Protein AF-A0A6A0GRU8-F1 (afdb_monomer)

Mean predicted aligned error: 15.79 Å

Structure (mmCIF, N/CA/C/O backbone):
data_AF-A0A6A0GRU8-F1
#
_entry.id   AF-A0A6A0GRU8-F1
#
loop_
_atom_site.group_PDB
_atom_site.id
_atom_site.type_symbol
_atom_site.label_atom_id
_atom_site.label_alt_id
_atom_site.label_comp_id
_atom_site.label_asym_id
_atom_site.label_entity_id
_atom_site.label_seq_id
_atom_site.pdbx_PDB_ins_code
_atom_site.Cartn_x
_atom_site.Cartn_y
_atom_site.Cartn_z
_atom_site.occupancy
_atom_site.B_iso_or_equiv
_atom_site.auth_seq_id
_atom_site.auth_comp_id
_atom_site.auth_asym_id
_atom_site.auth_atom_id
_atom_site.pdbx_PDB_model_num
ATOM 1 N N . MET A 1 1 ? 27.134 -8.514 -36.182 1.00 59.16 1 MET A N 1
ATOM 2 C CA . MET A 1 1 ? 27.789 -8.879 -34.898 1.00 59.16 1 MET A CA 1
ATOM 3 C C . MET A 1 1 ? 27.839 -7.729 -33.887 1.00 59.16 1 MET A C 1
ATOM 5 O O . MET A 1 1 ? 27.449 -7.940 -32.747 1.00 59.16 1 MET A O 1
ATOM 9 N N . LEU A 1 2 ? 28.250 -6.512 -34.269 1.00 61.84 2 LEU A N 1
ATOM 10 C CA . LEU A 1 2 ? 28.338 -5.361 -33.347 1.00 61.84 2 LEU A CA 1
ATOM 11 C C . LEU A 1 2 ? 26.984 -4.918 -32.754 1.00 61.84 2 LEU A C 1
ATOM 13 O O . LEU A 1 2 ? 26.915 -4.594 -31.572 1.00 61.84 2 LEU A O 1
ATOM 17 N N . GLN A 1 3 ? 25.907 -4.986 -33.540 1.00 68.06 3 GLN A N 1
ATOM 18 C CA . GLN A 1 3 ? 24.548 -4.624 -33.111 1.00 68.06 3 GLN A CA 1
ATOM 19 C C . GLN A 1 3 ? 23.980 -5.591 -32.055 1.00 68.06 3 GLN A C 1
ATOM 21 O O . GLN A 1 3 ? 23.443 -5.159 -31.041 1.00 68.06 3 GLN A O 1
ATOM 26 N N . VAL A 1 4 ? 24.188 -6.901 -32.244 1.00 75.62 4 VAL A N 1
ATOM 27 C CA . VAL A 1 4 ? 23.771 -7.952 -31.292 1.00 75.62 4 VAL A CA 1
ATOM 28 C C . VAL A 1 4 ? 24.526 -7.820 -29.971 1.00 75.62 4 VAL A C 1
ATOM 30 O O . VAL A 1 4 ? 23.931 -7.933 -28.904 1.00 75.62 4 VAL A O 1
ATOM 33 N N . ARG A 1 5 ? 25.828 -7.507 -30.033 1.00 78.31 5 ARG A N 1
ATOM 34 C CA . ARG A 1 5 ? 26.641 -7.265 -28.838 1.00 78.31 5 ARG A CA 1
ATOM 35 C C . ARG A 1 5 ? 26.117 -6.065 -28.045 1.00 78.31 5 ARG A C 1
ATOM 37 O O . ARG A 1 5 ? 25.978 -6.176 -26.837 1.00 78.31 5 ARG A O 1
ATOM 44 N N . GLY A 1 6 ? 25.772 -4.959 -28.708 1.00 74.50 6 GLY A N 1
ATOM 45 C CA . GLY A 1 6 ? 25.184 -3.783 -28.053 1.00 74.50 6 GLY A CA 1
ATOM 46 C C . GLY A 1 6 ? 23.853 -4.078 -27.351 1.00 74.50 6 GLY A C 1
ATOM 47 O O . GLY A 1 6 ? 23.679 -3.696 -26.198 1.00 74.50 6 GLY A O 1
ATOM 48 N N . ILE A 1 7 ? 22.959 -4.827 -28.005 1.00 78.69 7 ILE A N 1
ATOM 49 C CA . ILE A 1 7 ? 21.670 -5.242 -27.424 1.00 78.69 7 ILE A CA 1
ATOM 50 C C . ILE A 1 7 ? 21.886 -6.135 -26.196 1.00 78.69 7 ILE A C 1
ATOM 52 O O . ILE A 1 7 ? 21.239 -5.932 -25.172 1.00 78.69 7 ILE A O 1
ATOM 56 N N . LEU A 1 8 ? 22.830 -7.078 -26.266 1.00 83.38 8 LEU A N 1
ATOM 57 C CA . LEU A 1 8 ? 23.151 -7.964 -25.1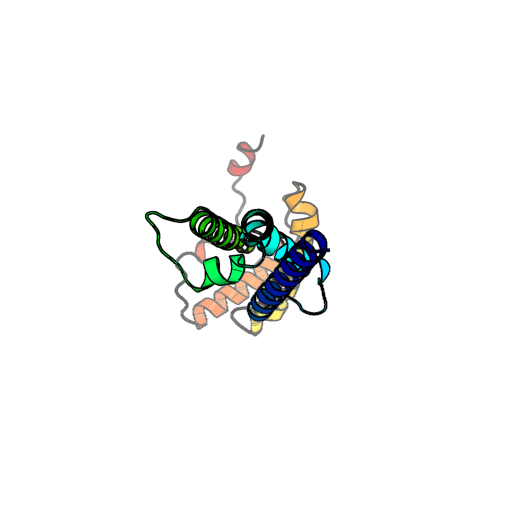47 1.00 83.38 8 LEU A CA 1
ATOM 58 C C . LEU A 1 8 ? 23.649 -7.181 -23.919 1.00 83.38 8 LEU A C 1
ATOM 60 O O . LEU A 1 8 ? 23.233 -7.473 -22.801 1.00 83.38 8 LEU A O 1
ATOM 64 N N . TRP A 1 9 ? 24.475 -6.150 -24.127 1.00 82.50 9 TRP A N 1
ATOM 65 C CA . TRP A 1 9 ? 24.929 -5.257 -23.054 1.00 82.50 9 TRP A CA 1
ATOM 66 C C . TRP A 1 9 ? 23.785 -4.436 -22.451 1.00 82.50 9 TRP A C 1
ATOM 68 O O . TRP A 1 9 ? 23.701 -4.325 -21.231 1.00 82.50 9 TRP A O 1
ATOM 78 N N . SER A 1 10 ? 22.871 -3.911 -23.272 1.00 78.25 10 SER A N 1
ATOM 79 C CA . SER A 1 10 ? 21.692 -3.190 -22.774 1.00 78.25 10 SER A CA 1
ATOM 80 C C . SER A 1 10 ? 20.738 -4.096 -21.985 1.00 78.25 10 SER A C 1
ATOM 82 O O . SER A 1 10 ? 20.203 -3.670 -20.964 1.00 78.25 10 SER A O 1
ATOM 84 N N . ILE A 1 11 ? 20.551 -5.352 -22.407 1.00 83.94 11 ILE A N 1
ATOM 85 C CA . ILE A 1 11 ? 19.743 -6.335 -21.667 1.00 83.94 11 ILE A CA 1
ATOM 86 C C . ILE A 1 11 ? 20.410 -6.678 -20.332 1.00 83.94 11 ILE A C 1
ATOM 88 O O . ILE A 1 11 ? 19.753 -6.620 -19.296 1.00 83.94 11 ILE A O 1
ATOM 92 N N . ALA A 1 12 ? 21.713 -6.979 -20.336 1.00 86.62 12 ALA A N 1
ATOM 93 C CA . ALA A 1 12 ? 22.462 -7.278 -19.114 1.00 86.62 12 ALA A CA 1
ATOM 94 C C . ALA A 1 12 ? 22.379 -6.125 -18.102 1.00 86.62 12 ALA A C 1
ATOM 96 O O . ALA A 1 12 ? 22.206 -6.343 -16.903 1.00 86.62 12 ALA A O 1
ATOM 97 N N . GLN A 1 13 ? 22.418 -4.893 -18.601 1.00 81.62 13 GLN A N 1
ATOM 98 C CA . GLN A 1 13 ? 22.261 -3.707 -17.782 1.00 81.62 13 GLN A CA 1
ATOM 99 C C . GLN A 1 13 ? 20.880 -3.584 -17.140 1.00 81.62 13 GLN A C 1
ATOM 101 O O . GLN A 1 13 ? 20.772 -3.316 -15.945 1.00 81.62 13 GLN A O 1
ATOM 106 N N . LEU A 1 14 ? 19.820 -3.772 -17.930 1.00 83.56 14 LEU A N 1
ATOM 107 C CA . LEU A 1 14 ? 18.447 -3.707 -17.437 1.00 83.56 14 LEU A CA 1
ATOM 108 C C . LEU A 1 14 ? 18.194 -4.778 -16.374 1.00 83.56 14 LEU A C 1
ATOM 110 O O . LEU A 1 14 ? 17.569 -4.484 -15.359 1.00 83.56 14 LEU A O 1
ATOM 114 N N . LEU A 1 15 ? 18.738 -5.983 -16.570 1.00 88.31 15 LEU A N 1
ATOM 115 C CA . LEU A 1 15 ? 18.677 -7.062 -15.584 1.00 88.31 15 LEU A CA 1
ATOM 116 C C . LEU A 1 15 ? 19.429 -6.705 -14.294 1.00 88.31 15 LEU A C 1
ATOM 118 O O . LEU A 1 15 ? 18.915 -6.944 -13.206 1.00 88.31 15 LEU A O 1
ATOM 122 N N . CYS A 1 16 ? 20.604 -6.078 -14.392 1.00 88.50 16 CYS A N 1
ATOM 123 C CA . CYS A 1 16 ? 21.352 -5.613 -13.221 1.00 88.50 16 CYS A CA 1
ATOM 124 C C . CYS A 1 16 ? 20.571 -4.547 -12.428 1.00 88.50 16 CYS A C 1
ATOM 126 O O . CYS A 1 16 ? 20.428 -4.656 -11.210 1.00 88.50 16 CYS A O 1
ATOM 128 N N . CYS A 1 17 ? 19.989 -3.555 -13.112 1.00 86.38 17 CYS A N 1
ATOM 129 C CA . CYS A 1 17 ? 19.156 -2.533 -12.472 1.00 86.38 17 CYS A CA 1
ATOM 130 C C . CYS A 1 17 ? 17.882 -3.114 -11.840 1.00 86.38 17 CYS A C 1
ATOM 132 O O . CYS A 1 17 ? 17.481 -2.660 -10.769 1.00 86.38 17 CYS A O 1
ATOM 134 N N . LEU A 1 18 ? 17.264 -4.116 -12.474 1.00 90.31 18 LEU A N 1
ATOM 135 C CA . LEU A 1 18 ? 16.109 -4.831 -11.930 1.00 90.31 18 LEU A CA 1
ATOM 136 C C . LEU A 1 18 ? 16.462 -5.521 -10.612 1.00 90.31 18 LEU A C 1
ATOM 138 O O . LEU A 1 18 ? 15.789 -5.307 -9.607 1.00 90.31 18 LEU A O 1
ATOM 142 N N . LEU A 1 19 ? 17.552 -6.291 -10.596 1.00 90.06 19 LEU A N 1
ATOM 143 C CA . LEU A 1 19 ? 18.012 -6.992 -9.397 1.00 90.06 19 LEU A CA 1
ATOM 144 C C . LEU A 1 19 ? 18.373 -6.019 -8.266 1.00 90.06 19 LEU A C 1
ATOM 146 O O . LEU A 1 19 ? 18.017 -6.265 -7.115 1.00 90.06 19 LEU A O 1
ATOM 150 N N . ALA A 1 20 ? 19.018 -4.893 -8.585 1.00 89.56 20 ALA A N 1
ATOM 151 C CA . ALA A 1 20 ? 19.355 -3.869 -7.600 1.00 89.56 20 ALA A CA 1
ATOM 152 C C . ALA A 1 20 ? 18.104 -3.227 -6.974 1.00 89.56 20 ALA A C 1
ATOM 154 O O . ALA A 1 20 ? 18.007 -3.132 -5.752 1.00 89.56 20 ALA A O 1
ATOM 155 N N . ILE A 1 21 ? 17.121 -2.828 -7.792 1.00 87.94 21 ILE A N 1
ATOM 156 C CA . ILE A 1 21 ? 15.864 -2.234 -7.305 1.00 87.94 21 ILE A CA 1
ATOM 157 C C . ILE A 1 21 ? 15.054 -3.259 -6.504 1.00 87.94 21 ILE A C 1
ATOM 159 O O . ILE A 1 21 ? 14.520 -2.919 -5.451 1.00 87.94 21 ILE A O 1
ATOM 163 N N . HIS A 1 22 ? 14.993 -4.514 -6.958 1.00 90.31 22 HIS A N 1
ATOM 164 C CA . HIS A 1 22 ? 14.323 -5.586 -6.225 1.00 90.31 22 HIS A CA 1
ATOM 165 C C . HIS A 1 22 ? 14.960 -5.804 -4.845 1.00 90.31 22 HIS A C 1
ATOM 167 O O . HIS A 1 22 ? 14.251 -5.835 -3.845 1.00 90.31 22 HIS A O 1
ATOM 173 N N . GLY A 1 23 ? 16.295 -5.851 -4.767 1.00 90.94 23 GLY A N 1
ATOM 174 C CA . GLY A 1 23 ? 17.018 -5.957 -3.497 1.00 90.94 23 GLY A CA 1
ATOM 175 C C . GLY A 1 23 ? 16.728 -4.799 -2.536 1.00 90.94 23 GLY A C 1
ATOM 176 O O . GLY A 1 23 ? 16.523 -5.026 -1.347 1.00 90.94 23 GLY A O 1
ATOM 177 N N . VAL A 1 24 ? 16.634 -3.565 -3.045 1.00 88.94 24 VAL A N 1
ATOM 178 C CA . VAL A 1 24 ? 16.247 -2.396 -2.236 1.00 88.94 24 VAL A CA 1
ATOM 179 C C . VAL A 1 24 ? 14.815 -2.531 -1.711 1.00 88.94 24 VAL A C 1
ATOM 181 O O . VAL A 1 24 ? 14.581 -2.298 -0.531 1.00 88.94 24 VAL A O 1
ATOM 184 N N . ILE A 1 25 ? 13.861 -2.959 -2.542 1.00 88.31 25 ILE A N 1
ATOM 185 C CA . ILE A 1 25 ? 12.463 -3.171 -2.125 1.00 88.31 25 ILE A CA 1
ATOM 186 C C . ILE A 1 25 ? 12.363 -4.249 -1.031 1.00 88.31 25 ILE A C 1
ATOM 188 O O . ILE A 1 25 ? 11.609 -4.080 -0.073 1.00 88.31 25 ILE A O 1
ATOM 192 N N . LEU A 1 26 ? 13.164 -5.317 -1.119 1.00 90.25 26 LEU A N 1
ATOM 193 C CA . LEU A 1 26 ? 13.251 -6.333 -0.064 1.00 90.25 26 LEU A CA 1
ATOM 194 C C . LEU A 1 26 ? 13.841 -5.769 1.240 1.00 90.25 26 LEU A C 1
ATOM 196 O O . LEU A 1 26 ? 13.330 -6.076 2.314 1.00 90.25 26 LEU A O 1
ATOM 200 N N . LEU A 1 27 ? 14.862 -4.901 1.167 1.00 87.50 27 LEU A N 1
ATOM 201 C CA . LEU A 1 27 ? 15.417 -4.209 2.343 1.00 87.50 27 LEU A CA 1
ATOM 202 C C . LEU A 1 27 ? 14.393 -3.287 3.024 1.00 87.50 27 LEU A C 1
ATOM 204 O O . LEU A 1 27 ? 14.420 -3.150 4.244 1.00 87.50 27 LEU A O 1
ATOM 208 N N . PHE A 1 28 ? 13.466 -2.701 2.260 1.00 86.12 28 PHE A N 1
ATOM 209 C CA . PHE A 1 28 ? 12.332 -1.933 2.790 1.00 86.12 28 PHE A CA 1
ATOM 210 C C . PHE A 1 28 ? 11.217 -2.806 3.401 1.00 86.12 28 PHE A C 1
ATOM 212 O O . PHE A 1 28 ? 10.188 -2.278 3.817 1.00 86.12 28 PHE A O 1
ATOM 219 N N . GLY A 1 29 ? 11.418 -4.125 3.504 1.00 84.31 29 GLY A N 1
ATOM 220 C CA . GLY A 1 29 ? 10.519 -5.035 4.216 1.00 84.31 29 GLY A CA 1
ATOM 221 C C . GLY A 1 29 ? 9.446 -5.689 3.346 1.00 84.31 29 GLY A C 1
ATOM 222 O O . GLY A 1 29 ? 8.470 -6.214 3.881 1.00 84.31 29 GLY A O 1
ATOM 223 N N . ALA A 1 30 ? 9.597 -5.674 2.019 1.00 84.75 30 ALA A N 1
ATOM 224 C CA . ALA A 1 30 ? 8.689 -6.396 1.133 1.00 84.75 30 ALA A CA 1
ATOM 225 C C . ALA A 1 30 ? 8.802 -7.928 1.323 1.00 84.75 30 ALA A C 1
ATOM 227 O O . ALA A 1 30 ? 9.896 -8.444 1.575 1.00 84.75 30 ALA A O 1
ATOM 228 N N . PRO A 1 31 ? 7.694 -8.680 1.196 1.00 82.19 31 PRO A N 1
ATOM 229 C CA . PRO A 1 31 ? 7.688 -10.115 1.456 1.00 82.19 31 PRO A CA 1
ATOM 230 C C . PRO A 1 31 ? 8.534 -10.894 0.435 1.00 82.19 31 PRO A C 1
ATOM 232 O O . PRO A 1 31 ? 8.409 -10.705 -0.774 1.00 82.19 31 PRO A O 1
ATOM 235 N N . ILE A 1 32 ? 9.374 -11.809 0.938 1.00 76.25 32 ILE A N 1
ATOM 236 C CA . ILE A 1 32 ? 10.340 -12.581 0.130 1.00 76.25 32 ILE A CA 1
ATOM 237 C C . ILE A 1 32 ? 9.688 -13.809 -0.529 1.00 76.25 32 ILE A C 1
ATOM 239 O O . ILE A 1 32 ? 10.050 -14.174 -1.642 1.00 76.25 32 ILE A O 1
ATOM 243 N N . LEU A 1 33 ? 8.749 -14.469 0.162 1.00 71.62 33 LEU A N 1
ATOM 244 C CA . LEU A 1 33 ? 8.214 -15.783 -0.243 1.00 71.62 33 LEU A CA 1
ATOM 245 C C . LEU A 1 33 ? 6.693 -15.804 -0.455 1.00 71.62 33 LEU A C 1
ATOM 247 O O . LEU A 1 33 ? 6.195 -16.659 -1.181 1.00 71.62 33 LEU A O 1
ATOM 251 N N . HIS A 1 34 ? 5.951 -14.868 0.141 1.00 75.31 34 HIS A N 1
ATOM 252 C CA . HIS A 1 34 ? 4.490 -14.805 0.054 1.00 75.31 34 HIS A CA 1
ATOM 253 C C . HIS A 1 34 ? 4.083 -13.499 -0.644 1.00 75.31 34 HIS A C 1
ATOM 255 O O . HIS A 1 34 ? 4.042 -12.451 -0.010 1.00 75.31 34 HIS A O 1
ATOM 261 N N . GLY A 1 35 ? 3.853 -13.551 -1.960 1.00 79.00 35 GLY A N 1
ATOM 262 C CA . GLY A 1 35 ? 3.579 -12.364 -2.791 1.00 79.00 35 GLY A CA 1
ATOM 263 C C . GLY A 1 35 ? 4.738 -11.938 -3.708 1.00 79.00 35 GLY A C 1
ATOM 264 O O . GLY A 1 35 ? 5.009 -10.752 -3.901 1.00 79.00 35 GLY A O 1
ATOM 265 N N . VAL A 1 36 ? 5.480 -12.916 -4.241 1.00 84.31 36 VAL A N 1
ATOM 266 C CA . VAL A 1 36 ? 6.623 -12.680 -5.145 1.00 84.31 36 VAL A CA 1
ATOM 267 C C . VAL A 1 36 ? 6.187 -11.989 -6.442 1.00 84.31 36 VAL A C 1
ATOM 269 O O . VAL A 1 36 ? 6.943 -11.209 -7.014 1.00 84.31 36 VAL A O 1
ATOM 272 N N . VAL A 1 37 ? 4.966 -12.251 -6.915 1.00 86.88 37 VAL A N 1
ATOM 273 C CA . VAL A 1 37 ? 4.454 -11.687 -8.173 1.00 86.88 37 VAL A CA 1
ATOM 274 C C . VAL A 1 37 ? 4.266 -10.178 -8.045 1.00 86.88 37 VAL A C 1
ATOM 276 O O . VAL A 1 37 ? 4.609 -9.426 -8.957 1.00 86.88 37 VAL A O 1
ATOM 279 N N . GLU A 1 38 ? 3.779 -9.722 -6.899 1.00 85.94 38 GLU A N 1
ATOM 280 C CA . GLU A 1 38 ? 3.506 -8.327 -6.590 1.00 85.94 38 GLU A CA 1
ATOM 281 C C . GLU A 1 38 ? 4.810 -7.535 -6.440 1.00 85.94 38 GLU A C 1
ATOM 283 O O . GLU A 1 38 ? 4.983 -6.490 -7.076 1.00 85.94 38 GLU A O 1
ATOM 288 N N . THR A 1 39 ? 5.771 -8.060 -5.670 1.00 87.38 39 THR A N 1
ATOM 289 C CA . THR A 1 39 ? 7.081 -7.414 -5.466 1.00 87.38 39 THR A CA 1
ATOM 290 C C . THR A 1 39 ? 7.912 -7.391 -6.748 1.00 87.38 39 THR A C 1
ATOM 292 O O . THR A 1 39 ? 8.585 -6.396 -7.041 1.00 87.38 39 THR A O 1
ATOM 295 N N . PHE A 1 40 ? 7.824 -8.446 -7.561 1.00 89.25 40 PHE A N 1
ATOM 296 C CA . PHE A 1 40 ? 8.463 -8.507 -8.871 1.00 89.25 40 PHE A CA 1
ATOM 297 C C . PHE A 1 40 ? 7.824 -7.537 -9.875 1.00 89.25 40 PHE A C 1
ATOM 299 O O . PHE A 1 40 ? 8.545 -6.821 -10.570 1.00 89.25 40 PHE A O 1
ATOM 306 N N . SER A 1 41 ? 6.490 -7.446 -9.917 1.00 90.62 41 SER A N 1
ATOM 307 C CA . SER A 1 41 ? 5.774 -6.533 -10.822 1.00 90.62 41 SER A CA 1
ATOM 308 C C . SER A 1 41 ? 6.092 -5.067 -10.521 1.00 90.62 41 SER A C 1
ATOM 310 O O . SER A 1 41 ? 6.334 -4.285 -11.441 1.00 90.62 41 SER A O 1
ATOM 312 N N . LEU A 1 42 ? 6.170 -4.700 -9.237 1.00 89.06 42 LEU A N 1
ATOM 313 C CA . LEU A 1 42 ? 6.567 -3.358 -8.808 1.00 89.06 42 LEU A CA 1
ATOM 314 C C . LEU A 1 42 ? 8.019 -3.041 -9.194 1.00 89.06 42 LEU A C 1
ATOM 316 O O . LEU A 1 42 ? 8.300 -1.966 -9.727 1.00 89.06 42 LEU A O 1
ATOM 320 N N . SER A 1 43 ? 8.938 -3.982 -8.955 1.00 91.38 43 SER A N 1
ATOM 321 C CA . SER A 1 43 ? 10.345 -3.828 -9.329 1.00 91.38 43 SER A CA 1
ATOM 322 C C . SER A 1 43 ? 10.511 -3.656 -10.841 1.00 91.38 43 SER A C 1
ATOM 324 O O . SER A 1 43 ? 11.186 -2.723 -11.275 1.00 91.38 43 SER A O 1
ATOM 326 N N . LEU A 1 44 ? 9.823 -4.475 -11.644 1.00 90.06 44 LEU A N 1
ATOM 327 C CA . LEU A 1 44 ? 9.832 -4.383 -13.103 1.00 90.06 44 LEU A CA 1
ATOM 328 C C . LEU A 1 44 ? 9.300 -3.031 -13.592 1.00 90.06 44 LEU A C 1
ATOM 330 O O . LEU A 1 44 ? 9.924 -2.401 -14.449 1.00 90.06 44 LEU A O 1
ATOM 334 N N . LEU A 1 45 ? 8.188 -2.556 -13.023 1.00 89.88 45 LEU A N 1
ATOM 335 C CA . LEU A 1 45 ? 7.603 -1.257 -13.354 1.00 89.88 45 LEU A CA 1
ATOM 336 C C . LEU A 1 45 ? 8.587 -0.113 -13.063 1.00 89.88 45 LEU A C 1
ATOM 338 O O . LEU A 1 45 ? 8.834 0.727 -13.929 1.00 89.88 45 LEU A O 1
ATOM 342 N N . LEU A 1 46 ? 9.198 -0.107 -11.875 1.00 86.94 46 LEU A N 1
ATOM 343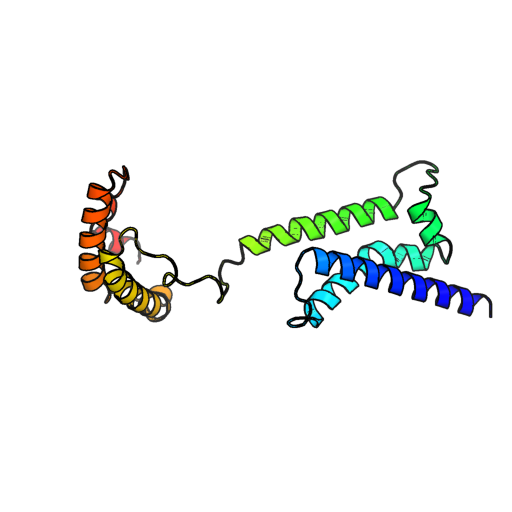 C CA . LEU A 1 46 ? 10.176 0.905 -11.469 1.00 86.94 46 LEU A CA 1
ATOM 344 C C . LEU A 1 46 ? 11.422 0.888 -12.358 1.00 86.94 46 LEU A C 1
ATOM 346 O O . LEU A 1 46 ? 11.889 1.946 -12.778 1.00 86.94 46 LEU A O 1
ATOM 350 N N . THR A 1 47 ? 11.941 -0.289 -12.712 1.00 88.06 47 THR A N 1
ATOM 351 C CA . THR A 1 47 ? 13.088 -0.400 -13.621 1.00 88.06 47 THR A CA 1
ATOM 352 C C . THR A 1 47 ? 12.744 0.092 -15.026 1.00 88.06 47 THR A C 1
ATOM 354 O O . THR A 1 47 ? 13.509 0.856 -15.615 1.00 88.06 47 THR A O 1
ATOM 357 N N . VAL A 1 48 ? 11.584 -0.270 -15.577 1.00 86.56 48 VAL A N 1
ATOM 358 C CA . VAL A 1 48 ? 11.165 0.204 -16.906 1.00 86.56 48 VAL A CA 1
ATOM 359 C C . VAL A 1 48 ? 10.975 1.723 -16.908 1.00 86.56 48 VAL A C 1
ATOM 361 O O . VAL A 1 48 ? 11.473 2.404 -17.811 1.00 86.56 48 VAL A O 1
ATOM 364 N N . LEU A 1 49 ? 10.336 2.277 -15.876 1.00 83.19 49 LEU A N 1
ATOM 365 C CA . LEU A 1 49 ? 10.091 3.712 -15.763 1.00 83.19 49 LEU A CA 1
ATOM 366 C C . LEU A 1 49 ? 11.384 4.505 -15.514 1.00 83.19 49 LEU A C 1
ATOM 368 O O . LEU A 1 49 ? 11.634 5.466 -16.237 1.00 83.19 49 LEU A O 1
ATOM 372 N N . CYS A 1 50 ? 12.268 4.099 -14.601 1.00 79.38 50 CYS A N 1
ATOM 373 C CA . CYS A 1 50 ? 13.524 4.818 -14.326 1.00 79.38 50 CYS A CA 1
ATOM 374 C C . CYS A 1 50 ? 14.571 4.640 -15.435 1.00 79.38 50 CYS A C 1
ATOM 376 O O . CYS A 1 50 ? 15.222 5.595 -15.860 1.00 79.38 50 CYS A O 1
ATOM 378 N N . CYS A 1 51 ? 14.701 3.432 -15.976 1.00 74.81 51 CYS A N 1
ATOM 379 C CA . CYS A 1 51 ? 15.883 3.028 -16.733 1.00 74.81 51 CYS A CA 1
ATOM 380 C C . CYS A 1 51 ? 15.592 2.642 -18.195 1.00 74.81 51 CYS A C 1
ATOM 382 O O . CYS A 1 51 ? 16.478 2.762 -19.042 1.00 74.81 51 CYS A O 1
ATOM 384 N N . GLY A 1 52 ? 14.353 2.264 -18.527 1.00 72.56 52 GLY A N 1
ATOM 385 C CA . GLY A 1 52 ? 13.986 1.707 -19.834 1.00 72.56 52 GLY A CA 1
ATOM 386 C C . GLY A 1 52 ? 14.356 2.590 -21.030 1.00 72.56 52 GLY A C 1
ATOM 387 O O . GLY A 1 52 ? 15.073 2.147 -21.925 1.00 72.56 52 GLY A O 1
ATOM 388 N N . ARG A 1 53 ? 13.947 3.867 -21.043 1.00 68.69 53 ARG A N 1
ATOM 389 C CA . ARG A 1 53 ? 14.268 4.758 -22.180 1.00 68.69 53 ARG A CA 1
ATOM 390 C C . ARG A 1 53 ? 15.747 5.154 -22.220 1.00 68.69 53 A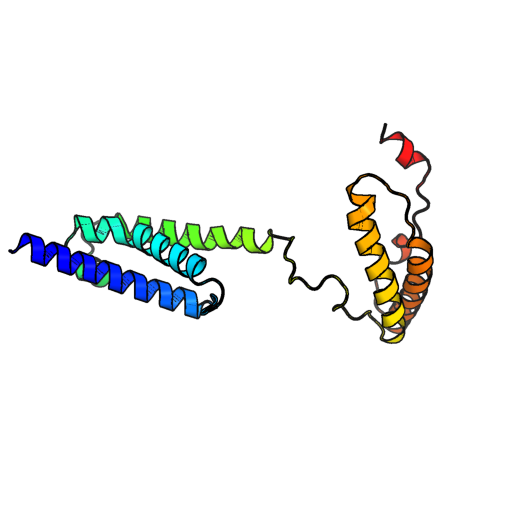RG A C 1
ATOM 392 O O . ARG A 1 53 ? 16.291 5.343 -23.301 1.00 68.69 53 ARG A O 1
ATOM 399 N N . ALA A 1 54 ? 16.406 5.249 -21.062 1.00 66.12 54 ALA A N 1
ATOM 400 C CA . ALA A 1 54 ? 17.815 5.639 -20.980 1.00 66.12 54 ALA A CA 1
ATOM 401 C C . ALA A 1 54 ? 18.734 4.556 -21.571 1.00 66.12 54 ALA A C 1
ATOM 403 O O . ALA A 1 54 ? 19.595 4.865 -22.388 1.00 66.12 54 ALA A O 1
ATOM 404 N N . PHE A 1 55 ? 18.510 3.281 -21.239 1.00 68.19 55 PHE A N 1
ATOM 405 C CA . PHE A 1 55 ? 19.356 2.180 -21.717 1.00 68.19 55 PHE A CA 1
ATOM 406 C C . PHE A 1 55 ? 19.094 1.761 -23.169 1.00 68.19 55 PHE A C 1
ATOM 408 O O . PHE A 1 55 ? 20.006 1.257 -23.828 1.00 68.19 55 PHE A O 1
ATOM 415 N N . VAL A 1 56 ? 17.883 1.999 -23.684 1.00 66.19 56 VAL A N 1
ATOM 416 C CA . VAL A 1 56 ? 17.548 1.761 -25.100 1.00 66.19 56 VAL A CA 1
ATOM 417 C C . VAL A 1 56 ? 18.054 2.899 -26.000 1.00 66.19 56 VAL A C 1
ATOM 419 O O . VAL A 1 56 ? 18.430 2.640 -27.138 1.00 66.19 56 VAL A O 1
ATOM 422 N N . SER A 1 57 ? 18.118 4.137 -25.491 1.00 62.62 57 SER A N 1
ATOM 423 C CA . SER A 1 57 ? 18.526 5.321 -26.267 1.00 62.62 57 SER A CA 1
ATOM 424 C C . SER A 1 57 ? 20.036 5.625 -26.206 1.00 62.62 57 SER A C 1
ATOM 426 O O . SER A 1 57 ? 20.627 5.967 -27.227 1.00 62.62 57 SER A O 1
ATOM 428 N N . LEU A 1 58 ? 20.697 5.468 -25.044 1.00 61.97 58 LEU A N 1
ATOM 429 C CA . LEU A 1 58 ? 22.119 5.835 -24.857 1.00 61.97 58 LEU A CA 1
ATOM 430 C C . LEU A 1 58 ? 23.121 4.672 -25.047 1.00 61.97 58 LEU A C 1
ATOM 432 O O . LEU A 1 58 ? 24.332 4.902 -25.075 1.00 61.97 58 LEU A O 1
ATOM 436 N N . GLY A 1 59 ? 22.657 3.426 -25.187 1.00 63.41 59 GLY A N 1
ATOM 437 C CA . GLY A 1 59 ? 23.530 2.264 -25.405 1.00 63.41 59 GLY A CA 1
ATOM 438 C C . GLY A 1 59 ? 24.418 1.883 -24.195 1.00 63.41 59 GLY A C 1
ATOM 439 O O . GLY A 1 59 ? 24.102 2.237 -23.058 1.00 63.41 59 GLY A O 1
ATOM 440 N N . PRO A 1 60 ? 25.543 1.159 -24.397 1.00 62.69 60 PRO A N 1
ATOM 441 C CA . PRO A 1 60 ? 26.341 0.542 -23.318 1.00 62.69 60 PRO A CA 1
ATOM 442 C C . PRO A 1 60 ? 26.941 1.536 -22.312 1.00 62.69 60 PRO A C 1
ATOM 444 O O . PRO A 1 60 ? 27.197 1.193 -21.161 1.00 62.69 60 PRO A O 1
ATOM 447 N N . ASN A 1 61 ? 27.143 2.785 -22.735 1.00 62.00 61 ASN A N 1
ATOM 448 C CA . ASN A 1 61 ? 27.747 3.836 -21.916 1.00 62.00 61 ASN A CA 1
ATOM 449 C C . ASN A 1 61 ? 26.735 4.540 -21.004 1.00 62.00 61 ASN A C 1
ATOM 451 O O . ASN A 1 61 ? 27.104 5.453 -20.271 1.00 62.00 61 ASN A O 1
ATOM 455 N N . ALA A 1 62 ? 25.471 4.120 -21.022 1.00 61.97 62 ALA A N 1
ATOM 456 C CA . ALA A 1 62 ? 24.420 4.706 -20.209 1.00 61.97 62 ALA A CA 1
ATOM 457 C C . ALA A 1 62 ? 24.645 4.520 -18.696 1.00 61.97 62 ALA A C 1
ATOM 459 O O . ALA A 1 62 ? 24.323 5.447 -17.958 1.00 61.97 62 ALA A O 1
ATOM 460 N N . LEU A 1 63 ? 25.257 3.409 -18.219 1.00 59.31 63 LEU A N 1
ATOM 461 C CA . LEU A 1 63 ? 25.644 3.317 -16.788 1.00 59.31 63 LEU A CA 1
ATOM 462 C C . LEU A 1 63 ? 26.620 4.430 -16.455 1.00 59.31 63 LEU A C 1
ATOM 464 O O . LEU A 1 63 ? 26.498 5.089 -15.435 1.00 59.31 63 LEU A O 1
ATOM 468 N N . ASN A 1 64 ? 27.614 4.597 -17.328 1.00 61.72 64 ASN A N 1
ATOM 469 C CA . ASN A 1 64 ? 28.699 5.521 -17.096 1.00 61.72 64 ASN A CA 1
ATOM 470 C C . ASN A 1 64 ? 28.156 6.948 -17.159 1.00 61.72 64 ASN A C 1
ATOM 472 O O . ASN A 1 64 ? 28.459 7.735 -16.283 1.00 61.72 64 ASN A O 1
ATOM 476 N N . CYS A 1 65 ? 27.258 7.263 -18.093 1.00 58.06 65 CYS A N 1
ATOM 477 C CA . CYS A 1 65 ? 26.567 8.551 -18.158 1.00 58.06 65 CYS A CA 1
ATOM 478 C C . CYS A 1 65 ? 25.716 8.841 -16.906 1.00 58.06 65 CYS A C 1
ATOM 480 O O . CYS A 1 65 ? 25.712 9.976 -16.435 1.00 58.06 65 CYS A O 1
ATOM 482 N N . LEU A 1 66 ? 25.032 7.830 -16.357 1.00 58.12 66 LEU A N 1
ATOM 483 C CA . LEU A 1 66 ? 24.223 7.954 -15.141 1.00 58.12 66 LEU A CA 1
ATOM 484 C C . LEU A 1 66 ? 25.091 8.100 -13.876 1.00 58.12 66 LEU A C 1
ATOM 486 O O . LEU A 1 66 ? 24.751 8.872 -12.989 1.00 58.12 66 LEU A O 1
ATOM 490 N N . LEU A 1 67 ? 26.217 7.383 -13.803 1.00 58.62 67 LEU A N 1
ATOM 491 C CA . LEU A 1 67 ? 27.111 7.353 -12.639 1.00 58.62 67 LEU A CA 1
ATOM 492 C C . LEU A 1 67 ? 28.168 8.468 -12.635 1.00 58.62 67 LEU A C 1
ATOM 494 O O . LEU A 1 67 ? 28.547 8.935 -11.568 1.00 58.62 67 LEU A O 1
ATOM 498 N N . THR A 1 68 ? 28.664 8.898 -13.800 1.00 55.06 68 THR A N 1
ATOM 499 C CA . THR A 1 68 ? 29.719 9.931 -13.903 1.00 55.06 68 THR A CA 1
ATOM 500 C C . THR A 1 68 ? 29.187 11.348 -14.065 1.00 55.06 68 THR A C 1
ATOM 502 O O . THR A 1 68 ? 30.003 12.263 -14.128 1.00 55.06 68 THR A O 1
ATOM 505 N N . ALA A 1 69 ? 27.862 11.551 -14.108 1.00 56.50 69 ALA A N 1
ATOM 506 C CA . ALA A 1 69 ? 27.221 12.869 -14.077 1.00 56.50 69 ALA A CA 1
ATOM 507 C C . ALA A 1 69 ? 27.993 13.928 -14.887 1.00 56.50 69 ALA A C 1
ATOM 509 O O . ALA A 1 69 ? 28.354 14.988 -14.368 1.00 56.50 69 ALA A O 1
ATOM 510 N N . ARG A 1 70 ? 28.319 13.640 -16.159 1.00 47.78 70 ARG A N 1
ATOM 511 C CA . ARG A 1 70 ? 28.973 14.639 -17.014 1.00 47.78 70 ARG A CA 1
ATOM 512 C C . ARG A 1 70 ? 27.941 15.720 -17.327 1.00 47.78 70 ARG A C 1
ATOM 514 O O . ARG A 1 70 ? 27.240 15.647 -18.330 1.00 47.78 70 ARG A O 1
ATOM 521 N N . ARG A 1 71 ? 27.840 16.711 -16.436 1.00 55.62 71 ARG A N 1
ATOM 522 C CA . ARG A 1 71 ? 27.023 17.911 -16.601 1.00 55.62 71 ARG A CA 1
ATOM 523 C C . ARG A 1 71 ? 27.516 18.678 -17.817 1.00 55.62 71 ARG A C 1
ATOM 525 O O . ARG A 1 71 ? 28.497 19.414 -17.747 1.00 55.62 71 ARG A O 1
ATOM 532 N N . ILE A 1 72 ? 26.797 18.540 -18.917 1.00 46.09 72 ILE A N 1
ATOM 533 C CA . ILE A 1 72 ? 26.873 19.472 -20.033 1.00 46.09 72 ILE A CA 1
ATOM 534 C C . ILE A 1 72 ? 25.533 20.202 -20.039 1.00 46.09 72 ILE A C 1
ATOM 536 O O . ILE A 1 72 ? 24.605 19.748 -20.683 1.00 46.09 72 ILE A O 1
ATOM 540 N N . GLY A 1 73 ? 25.431 21.271 -19.240 1.00 47.00 73 GLY A N 1
ATOM 541 C CA . GLY A 1 73 ? 24.332 22.249 -19.264 1.00 47.00 73 GLY A CA 1
ATOM 542 C C . GLY A 1 73 ? 22.902 21.707 -19.094 1.00 47.00 73 GLY A C 1
ATOM 543 O O . GLY A 1 73 ? 22.300 21.217 -20.038 1.00 47.00 73 GLY A O 1
ATOM 544 N N . GLY A 1 74 ? 22.303 21.934 -17.921 1.00 60.91 74 GLY A N 1
ATOM 545 C CA . GLY A 1 74 ? 20.874 21.683 -17.674 1.00 60.91 74 GLY A CA 1
ATOM 546 C C . GLY A 1 74 ? 20.558 20.309 -17.073 1.00 60.91 74 GLY A C 1
ATOM 547 O O . GLY A 1 74 ? 21.377 19.394 -17.108 1.00 60.91 74 GLY A O 1
ATOM 548 N N . VAL A 1 75 ? 19.380 20.208 -16.448 1.00 58.81 75 VAL A N 1
ATOM 549 C CA . VAL A 1 75 ? 18.872 18.979 -15.814 1.00 58.81 75 VAL A CA 1
ATOM 550 C C . VAL A 1 75 ? 18.622 17.933 -16.900 1.00 58.81 75 VAL A C 1
ATOM 552 O O . VAL A 1 75 ? 17.909 18.212 -17.864 1.00 58.81 75 VAL A O 1
ATOM 555 N N . SER A 1 76 ? 19.207 16.741 -16.772 1.00 67.81 76 SER A N 1
ATOM 556 C CA . SER A 1 76 ? 19.029 15.695 -17.782 1.00 67.81 76 SER A CA 1
ATOM 557 C C . SER A 1 76 ? 17.615 15.103 -17.722 1.00 67.81 76 SER A C 1
ATOM 559 O O . SER A 1 76 ? 17.031 14.942 -16.649 1.00 67.81 76 SER A O 1
ATOM 561 N N . GLU A 1 77 ? 17.059 14.724 -18.877 1.00 69.00 77 GLU A N 1
ATOM 562 C CA . GLU A 1 77 ? 15.738 14.076 -18.978 1.00 69.00 77 GLU A CA 1
ATOM 563 C C . GLU A 1 77 ? 15.640 12.823 -18.082 1.00 69.00 77 GLU A C 1
ATOM 565 O O . GLU A 1 77 ? 14.584 12.518 -17.528 1.00 69.00 77 GLU A O 1
ATOM 570 N N . GLY A 1 78 ? 16.762 12.117 -17.890 1.00 67.31 78 GLY A N 1
ATOM 571 C CA . GLY A 1 78 ? 16.863 10.958 -17.004 1.00 67.31 78 GLY A CA 1
ATOM 572 C C . GLY A 1 78 ? 16.718 11.301 -15.520 1.00 67.31 78 GLY A C 1
ATOM 573 O O . GLY A 1 78 ? 16.025 10.579 -14.806 1.00 67.31 78 GLY A O 1
ATOM 574 N N . GLU A 1 79 ? 17.311 12.406 -15.062 1.00 69.38 79 GLU A N 1
ATOM 575 C CA . GLU A 1 79 ? 17.211 12.863 -13.669 1.00 69.38 79 GLU A CA 1
ATOM 576 C C . GLU A 1 79 ? 15.791 13.325 -13.333 1.00 69.38 79 GLU A C 1
ATOM 578 O O . GLU A 1 79 ? 15.236 12.888 -12.326 1.00 69.38 79 GLU A O 1
ATOM 583 N N . VAL A 1 80 ? 15.159 14.134 -14.198 1.00 76.44 80 VAL A N 1
ATOM 584 C CA . VAL A 1 80 ? 13.759 14.565 -13.998 1.00 76.44 80 VAL A CA 1
ATOM 58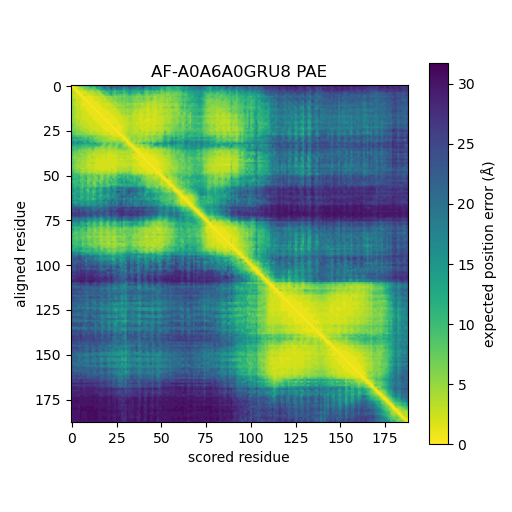5 C C . VAL A 1 80 ? 12.835 13.351 -13.924 1.00 76.44 80 VAL A C 1
ATOM 587 O O . VAL A 1 80 ? 11.972 13.270 -13.050 1.00 76.44 80 VAL A O 1
ATOM 590 N N . ARG A 1 81 ? 13.040 12.369 -14.811 1.00 77.00 81 ARG A N 1
ATOM 591 C CA . ARG A 1 81 ? 12.224 11.154 -14.853 1.00 77.00 81 ARG A CA 1
ATOM 592 C C . ARG A 1 81 ? 12.419 10.282 -13.616 1.00 77.00 81 ARG A C 1
ATOM 594 O O . ARG A 1 81 ? 11.432 9.809 -13.065 1.00 77.00 81 ARG A O 1
ATOM 601 N N . ALA A 1 82 ? 13.657 10.098 -13.156 1.00 77.94 82 ALA A N 1
ATOM 602 C CA . ALA A 1 82 ? 13.940 9.348 -11.934 1.00 77.94 82 ALA A CA 1
ATOM 603 C C . ALA A 1 82 ? 13.307 10.016 -10.703 1.00 77.94 82 ALA A C 1
ATOM 605 O O . ALA A 1 82 ? 12.662 9.337 -9.907 1.00 77.94 82 ALA A O 1
ATOM 606 N N . VAL A 1 83 ? 13.416 11.344 -10.583 1.00 82.00 83 VAL A N 1
ATOM 607 C CA . VAL A 1 83 ? 12.805 12.106 -9.483 1.00 82.00 83 VAL A CA 1
ATOM 608 C C . VAL A 1 83 ? 11.281 11.982 -9.502 1.00 82.00 83 VAL A C 1
ATOM 610 O O . VAL A 1 83 ? 10.691 11.675 -8.470 1.00 82.00 83 VAL A O 1
ATOM 613 N N . LEU A 1 84 ? 10.634 12.145 -10.660 1.00 84.06 84 LEU A N 1
ATOM 614 C CA . LEU A 1 84 ? 9.177 12.000 -10.788 1.00 84.06 84 LEU A CA 1
ATOM 615 C C . LEU A 1 84 ? 8.692 10.591 -10.429 1.00 84.06 84 LEU A C 1
ATOM 617 O O . LEU A 1 84 ? 7.675 10.451 -9.754 1.00 84.06 84 LEU A O 1
ATOM 621 N N . VAL A 1 85 ? 9.416 9.550 -10.852 1.00 87.12 85 VAL A N 1
ATOM 622 C CA . VAL A 1 85 ? 9.059 8.154 -10.552 1.00 87.12 85 VAL A CA 1
ATOM 623 C C . VAL A 1 85 ? 9.224 7.851 -9.065 1.00 87.12 85 VAL A C 1
ATOM 625 O O . VAL A 1 85 ? 8.332 7.250 -8.473 1.00 87.12 85 VAL A O 1
ATOM 628 N N . LEU A 1 86 ? 10.321 8.291 -8.444 1.00 82.50 86 LEU A N 1
ATOM 629 C CA . LEU A 1 86 ? 10.554 8.084 -7.013 1.00 82.50 86 LEU A CA 1
ATOM 630 C C . LEU A 1 86 ? 9.548 8.856 -6.155 1.00 82.50 86 LEU A C 1
ATOM 632 O O . LEU A 1 86 ? 8.998 8.292 -5.213 1.00 82.50 86 LEU A O 1
ATOM 636 N N . LEU A 1 87 ? 9.256 10.113 -6.503 1.00 87.25 87 LEU A N 1
ATOM 637 C CA . LEU A 1 87 ? 8.232 10.904 -5.819 1.00 87.25 87 LEU A CA 1
ATOM 638 C C . LEU A 1 87 ? 6.839 10.302 -6.007 1.00 87.25 87 LEU A C 1
ATOM 640 O O . LEU A 1 87 ? 6.089 10.213 -5.043 1.00 87.25 87 LEU A O 1
ATOM 644 N N . GLY A 1 88 ? 6.498 9.843 -7.213 1.00 87.12 88 GLY A N 1
ATOM 645 C CA . GLY A 1 88 ? 5.229 9.166 -7.479 1.00 87.12 88 GLY A CA 1
ATOM 646 C C . GLY A 1 88 ? 5.084 7.860 -6.696 1.00 87.12 88 GLY A C 1
ATOM 647 O O . GLY A 1 88 ? 4.037 7.617 -6.105 1.00 87.12 88 GLY A O 1
ATOM 648 N N . ALA A 1 89 ? 6.145 7.052 -6.627 1.00 86.19 89 ALA A N 1
ATOM 649 C CA . ALA A 1 89 ? 6.169 5.827 -5.830 1.00 86.19 89 ALA A CA 1
ATOM 650 C C . ALA A 1 89 ? 6.046 6.115 -4.324 1.00 86.19 89 ALA A C 1
ATOM 652 O O . ALA A 1 89 ? 5.317 5.418 -3.623 1.00 86.19 89 ALA A O 1
ATOM 653 N N . TRP A 1 90 ? 6.712 7.165 -3.834 1.00 85.06 90 TRP A N 1
ATOM 654 C CA . TRP A 1 90 ? 6.637 7.583 -2.435 1.00 85.06 90 TRP A CA 1
ATOM 655 C C . TRP A 1 90 ? 5.255 8.145 -2.068 1.00 85.06 90 TRP A C 1
ATOM 657 O O . TRP A 1 90 ? 4.672 7.741 -1.065 1.00 85.06 90 TRP A O 1
ATOM 667 N N . LEU A 1 91 ? 4.674 9.008 -2.908 1.00 87.56 91 LEU A N 1
ATOM 668 C CA . LEU A 1 91 ? 3.317 9.536 -2.718 1.00 87.56 91 LEU A CA 1
ATOM 669 C C . LEU A 1 91 ? 2.247 8.443 -2.855 1.00 87.56 91 LEU A C 1
ATOM 671 O O . LEU A 1 91 ? 1.252 8.471 -2.137 1.00 87.56 91 LEU A O 1
ATOM 675 N N . GLY A 1 92 ? 2.467 7.450 -3.719 1.00 78.50 92 GLY A N 1
ATOM 676 C CA . GLY A 1 92 ? 1.616 6.266 -3.852 1.00 78.50 92 GLY A CA 1
ATOM 677 C C . GLY A 1 92 ? 1.610 5.353 -2.621 1.00 78.50 92 GLY A C 1
ATOM 678 O O . GLY A 1 92 ? 0.715 4.521 -2.499 1.00 78.50 92 GLY A O 1
ATOM 679 N N . ALA A 1 93 ? 2.539 5.532 -1.676 1.00 78.19 93 ALA A N 1
ATOM 680 C CA . ALA A 1 93 ? 2.509 4.841 -0.388 1.00 78.19 93 ALA A CA 1
ATOM 681 C C . ALA A 1 93 ? 1.572 5.508 0.641 1.00 78.19 93 ALA A C 1
ATOM 683 O O . ALA A 1 93 ? 1.143 4.852 1.586 1.00 78.19 93 ALA A O 1
ATOM 684 N N . LEU A 1 94 ? 1.208 6.784 0.457 1.00 76.12 94 LEU A N 1
ATOM 685 C CA . LEU A 1 94 ? 0.271 7.511 1.327 1.00 76.12 94 LEU A CA 1
ATOM 686 C C . LEU A 1 94 ? -1.180 6.988 1.321 1.00 76.12 94 LEU A C 1
ATOM 688 O O . LEU A 1 94 ? -1.820 7.072 2.368 1.00 76.12 94 LEU A O 1
ATOM 692 N N . PRO A 1 95 ? -1.733 6.437 0.221 1.00 66.44 95 PRO A N 1
ATOM 693 C CA . PRO A 1 95 ? -3.032 5.767 0.271 1.00 66.44 95 PRO A CA 1
ATOM 694 C C . PRO A 1 95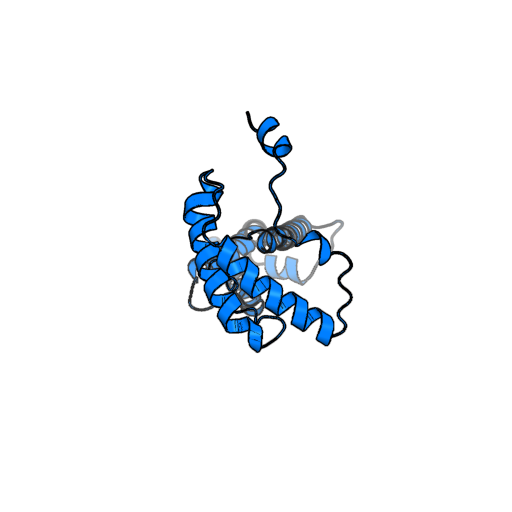 ? -3.003 4.394 0.966 1.00 66.44 95 PRO A C 1
ATOM 696 O O . PRO A 1 95 ? -4.070 3.874 1.263 1.00 66.44 95 PRO A O 1
ATOM 699 N N . ILE A 1 96 ? -1.835 3.815 1.290 1.00 66.62 96 ILE A N 1
ATOM 700 C CA . ILE A 1 96 ? -1.753 2.531 2.019 1.00 66.62 96 ILE A CA 1
ATOM 701 C C . ILE A 1 96 ? -2.305 2.661 3.458 1.00 66.62 96 ILE A C 1
ATOM 703 O O . ILE A 1 96 ? -3.083 1.800 3.859 1.00 66.62 96 ILE A O 1
ATOM 707 N N . PRO A 1 97 ? -1.987 3.720 4.234 1.00 57.19 97 PRO A N 1
ATOM 708 C CA . PRO A 1 97 ? -2.670 4.028 5.497 1.00 57.19 97 PRO A CA 1
ATOM 709 C C . PRO A 1 97 ? -4.180 4.289 5.393 1.00 57.19 97 PRO A C 1
ATOM 711 O O . PRO A 1 97 ? -4.871 4.201 6.405 1.00 57.19 97 PRO A O 1
ATOM 714 N N . LEU A 1 98 ? -4.683 4.654 4.208 1.00 60.03 98 LEU A N 1
ATOM 715 C CA . LEU A 1 98 ? -6.104 4.928 3.967 1.00 60.03 98 LEU A CA 1
ATOM 716 C C . LEU A 1 98 ? -6.878 3.669 3.527 1.00 60.03 98 LEU A C 1
ATOM 718 O O . LEU A 1 98 ? -8.105 3.691 3.480 1.00 60.03 98 LEU A O 1
ATOM 722 N N . ASP A 1 99 ? -6.172 2.570 3.247 1.00 58.56 99 ASP A N 1
ATOM 723 C CA . ASP A 1 99 ? -6.730 1.234 3.022 1.00 58.56 99 ASP A CA 1
ATOM 724 C C . ASP A 1 99 ? -7.125 0.633 4.387 1.00 58.56 99 ASP A C 1
ATOM 726 O O . ASP A 1 99 ? -6.404 -0.170 4.983 1.00 58.56 99 ASP A O 1
ATOM 730 N N . TRP A 1 100 ? -8.232 1.143 4.942 1.00 62.12 100 TRP A N 1
ATOM 731 C CA . TRP A 1 100 ? -8.719 0.881 6.307 1.00 62.12 100 TRP A CA 1
ATOM 732 C C . TRP A 1 100 ? -9.373 -0.502 6.485 1.00 62.12 100 TRP A C 1
ATOM 734 O O . TRP A 1 100 ? -9.768 -0.854 7.591 1.00 62.12 100 TRP A O 1
ATOM 744 N N . ASP A 1 101 ? -9.470 -1.305 5.426 1.00 55.06 101 ASP A N 1
ATOM 745 C CA . ASP A 1 101 ? -10.131 -2.612 5.456 1.00 55.06 101 ASP A CA 1
ATOM 746 C C . ASP A 1 101 ? -9.122 -3.748 5.241 1.00 55.06 101 ASP A C 1
ATOM 748 O O . ASP A 1 101 ? -9.134 -4.451 4.227 1.00 55.06 101 ASP A O 1
ATOM 752 N N . ARG A 1 102 ? -8.211 -3.952 6.202 1.00 62.50 102 ARG A N 1
ATOM 753 C CA . ARG A 1 102 ? -7.280 -5.092 6.168 1.00 62.50 102 ARG A CA 1
ATOM 754 C C . ARG A 1 102 ? -7.715 -6.186 7.156 1.00 62.50 102 ARG A C 1
ATOM 756 O O . ARG A 1 102 ? -7.849 -5.907 8.343 1.00 62.50 102 ARG A O 1
ATOM 763 N N . PRO A 1 103 ? -7.802 -7.466 6.748 1.00 51.28 103 PRO A N 1
ATOM 764 C CA . PRO A 1 103 ? -8.202 -8.565 7.638 1.00 51.28 103 PRO A CA 1
ATOM 765 C C . PRO A 1 103 ? -7.177 -8.909 8.740 1.00 51.28 103 PRO A C 1
ATOM 767 O O . PRO A 1 103 ? -7.497 -9.668 9.648 1.00 51.28 103 PRO A O 1
ATOM 770 N N . TRP A 1 104 ? -5.945 -8.386 8.669 1.00 59.50 104 TRP A N 1
ATOM 771 C CA . TRP A 1 104 ? -4.917 -8.537 9.713 1.00 59.50 104 TRP A CA 1
ATOM 772 C C . TRP A 1 104 ? -4.886 -7.383 10.715 1.00 59.50 104 TRP A C 1
ATOM 774 O O . TRP A 1 104 ? -4.096 -7.429 11.660 1.00 59.50 104 TRP A O 1
ATOM 784 N N . GLN A 1 105 ? -5.673 -6.321 10.504 1.00 48.34 105 GLN A N 1
ATOM 785 C CA . GLN A 1 105 ? -5.894 -5.368 11.580 1.00 48.34 105 GLN A CA 1
ATOM 786 C C . GLN A 1 105 ? -6.645 -6.135 12.663 1.00 48.34 105 GLN A C 1
ATOM 788 O O . GLN A 1 105 ? -7.705 -6.693 12.372 1.00 48.34 105 GLN A O 1
ATOM 793 N N . PRO A 1 106 ? -6.090 -6.243 13.879 1.00 51.53 106 PRO A N 1
ATOM 794 C CA . PRO A 1 106 ? -6.738 -6.986 14.936 1.00 51.53 106 PRO A CA 1
ATOM 795 C C . PRO A 1 106 ? -8.062 -6.298 15.233 1.00 51.53 106 PRO A C 1
ATOM 797 O O . PRO A 1 106 ? -8.116 -5.233 15.848 1.00 51.53 106 PRO A O 1
ATOM 800 N N . VAL A 1 107 ? -9.138 -6.904 14.747 1.00 57.62 107 VAL A N 1
ATOM 801 C CA . VAL A 1 107 ? -10.496 -6.566 15.130 1.00 57.62 107 VAL A CA 1
ATOM 802 C C . VAL A 1 107 ? -10.532 -6.735 16.640 1.00 57.62 107 VAL A C 1
ATOM 804 O O . VAL A 1 107 ? -10.297 -7.852 17.075 1.00 57.62 107 VAL A O 1
ATOM 807 N N . SER A 1 108 ? -10.670 -5.620 17.369 1.00 54.41 108 SER A N 1
ATOM 808 C CA . SER A 1 108 ? -10.892 -5.355 18.812 1.00 54.41 108 SER A CA 1
ATOM 809 C C . SER A 1 108 ? -10.549 -6.393 19.911 1.00 54.41 108 SER A C 1
ATOM 811 O O . SER A 1 108 ? -10.257 -5.982 21.030 1.00 54.41 108 SER A O 1
ATOM 813 N N . HIS A 1 109 ? -10.497 -7.690 19.622 1.00 53.25 109 HIS A N 1
ATOM 814 C CA . HIS A 1 109 ? -10.043 -8.811 20.442 1.00 53.25 109 HIS A CA 1
ATOM 815 C C . HIS A 1 109 ? -8.605 -8.687 20.964 1.00 53.25 109 HIS A C 1
ATOM 817 O O . HIS A 1 109 ? -8.285 -9.307 21.970 1.00 53.25 109 HIS A O 1
ATOM 823 N N . GLN A 1 110 ? -7.729 -7.907 20.316 1.00 52.94 110 GLN A N 1
ATOM 824 C CA . GLN A 1 110 ? -6.333 -7.752 20.762 1.00 52.94 110 GLN A CA 1
ATOM 825 C C . GLN A 1 110 ? -6.078 -6.459 21.552 1.00 52.94 110 GLN A C 1
ATOM 827 O O . GLN A 1 110 ? -4.990 -6.266 22.094 1.00 52.94 110 GLN A O 1
ATOM 832 N N . MET A 1 111 ? -7.073 -5.572 21.652 1.00 68.19 111 MET A N 1
ATOM 833 C CA . MET A 1 111 ? -7.013 -4.454 22.586 1.00 68.19 111 MET A CA 1
ATOM 834 C C . MET A 1 111 ? -7.547 -4.919 23.931 1.00 68.19 111 MET A C 1
ATOM 836 O O . MET A 1 111 ? -8.760 -5.031 24.122 1.00 68.19 111 MET A O 1
ATOM 840 N N . ASN A 1 112 ? -6.628 -5.153 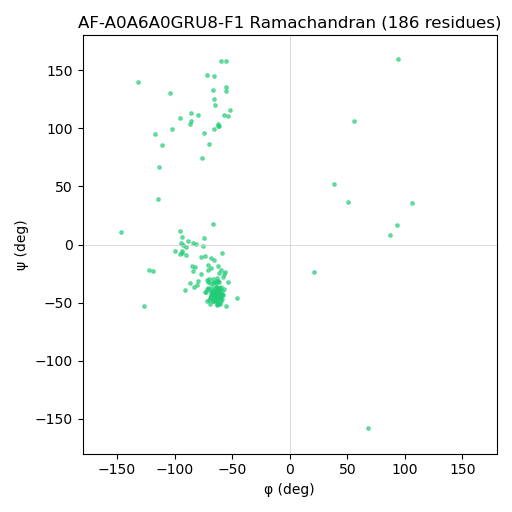24.866 1.00 82.06 112 ASN A N 1
ATOM 841 C CA . ASN A 1 112 ? -7.002 -5.348 26.256 1.00 82.06 112 ASN A CA 1
ATOM 842 C C . ASN A 1 112 ? -7.817 -4.135 26.716 1.00 82.06 112 ASN A C 1
ATOM 844 O O . ASN A 1 112 ? -7.485 -2.982 26.424 1.00 82.06 112 ASN A O 1
ATOM 848 N N . SER A 1 113 ? -8.908 -4.398 27.417 1.00 83.12 113 SER A N 1
ATOM 849 C CA . SER A 1 113 ? -9.642 -3.368 28.127 1.00 83.12 113 SER A CA 1
ATOM 850 C C . SER A 1 113 ? -8.734 -2.704 29.166 1.00 83.12 113 SER A C 1
ATOM 852 O O . SER A 1 113 ? -7.716 -3.252 29.592 1.00 83.12 113 SER A O 1
ATOM 854 N N . ILE A 1 114 ? -9.104 -1.487 29.557 1.00 86.38 114 ILE A N 1
ATOM 855 C CA . ILE A 1 114 ? -8.311 -0.644 30.457 1.00 86.38 114 ILE A CA 1
ATOM 856 C C . ILE A 1 114 ? -8.000 -1.309 31.809 1.00 86.38 114 ILE A C 1
ATOM 858 O O . ILE A 1 114 ? -7.002 -0.984 32.446 1.00 86.38 114 ILE A O 1
ATOM 862 N N . SER A 1 115 ? -8.839 -2.253 32.232 1.00 84.62 115 SER A N 1
ATOM 863 C CA . SER A 1 115 ? -8.661 -3.072 33.425 1.00 84.62 115 SER A CA 1
ATOM 864 C C . SER A 1 115 ? -8.901 -4.540 33.087 1.00 84.62 115 SER A C 1
ATOM 866 O O . SER A 1 115 ? -9.845 -4.874 32.380 1.00 84.62 115 SER A O 1
ATOM 868 N N . ALA A 1 116 ? -8.090 -5.441 33.645 1.00 88.00 116 ALA A N 1
ATOM 869 C CA . ALA A 1 116 ? -8.238 -6.881 33.410 1.00 88.00 116 ALA A CA 1
ATOM 870 C C . ALA A 1 116 ? -9.630 -7.419 33.811 1.00 88.00 116 ALA A C 1
ATOM 872 O O . ALA A 1 116 ? -10.123 -8.359 33.197 1.00 88.00 116 ALA A O 1
ATOM 873 N N . GLU A 1 117 ? -10.293 -6.785 34.786 1.00 89.31 117 GLU A N 1
ATOM 874 C CA . GLU A 1 117 ? -11.649 -7.137 35.237 1.00 89.31 117 GLU A CA 1
ATOM 875 C C . GLU A 1 117 ? -12.721 -6.968 34.147 1.00 89.31 117 GLU A C 1
ATOM 877 O O . GLU A 1 117 ? -13.722 -7.680 34.155 1.00 89.31 117 GLU A O 1
ATOM 882 N N . CYS A 1 118 ? -12.534 -6.039 33.201 1.00 90.94 118 CYS A N 1
ATOM 883 C CA . CYS A 1 118 ? -13.520 -5.764 32.153 1.00 90.94 118 CYS A CA 1
ATOM 884 C C . CYS A 1 118 ? -13.250 -6.533 30.851 1.00 90.94 118 CYS A C 1
ATOM 886 O O . CYS A 1 118 ? -13.994 -6.357 29.883 1.00 90.94 118 CYS A O 1
ATOM 888 N N . GLN A 1 119 ? -12.203 -7.364 30.812 1.00 90.62 119 GLN A N 1
ATOM 889 C CA . GLN A 1 119 ? -11.726 -8.000 29.585 1.00 90.62 119 GLN A CA 1
ATOM 890 C C . GLN A 1 119 ? -12.733 -9.001 29.015 1.00 90.62 119 GLN A C 1
ATOM 892 O O . GLN A 1 119 ? -13.089 -8.914 27.845 1.00 90.62 119 GLN A O 1
ATOM 897 N N . GLU A 1 120 ? -13.255 -9.894 29.851 1.00 90.81 120 GLU A N 1
ATOM 898 C CA . GLU A 1 120 ? -14.233 -10.903 29.426 1.00 90.81 120 GLU A CA 1
ATOM 899 C C . GLU A 1 120 ? -15.526 -10.249 28.902 1.00 90.81 120 GLU A C 1
ATOM 901 O O . GLU A 1 120 ? -16.041 -10.601 27.841 1.00 90.81 120 GLU A O 1
ATOM 906 N N . LEU A 1 121 ? -16.009 -9.215 29.602 1.00 90.94 121 LEU A N 1
ATOM 907 C CA . LEU A 1 121 ? -17.183 -8.435 29.196 1.00 90.94 121 LEU A CA 1
ATOM 908 C C . LEU A 1 121 ? -16.973 -7.733 27.849 1.00 90.94 121 LEU A C 1
ATOM 910 O O . LEU A 1 121 ? -17.906 -7.648 27.048 1.00 90.94 121 LEU A O 1
ATOM 914 N N . LYS A 1 122 ? -15.756 -7.235 27.600 1.00 90.38 122 LYS A N 1
ATOM 915 C CA . LYS A 1 122 ? -15.382 -6.612 26.329 1.00 90.38 122 LYS A CA 1
ATOM 916 C C . LYS A 1 122 ? -15.417 -7.621 25.189 1.00 90.38 122 LYS A C 1
ATOM 918 O O . LYS A 1 122 ? -15.989 -7.319 24.151 1.00 90.38 122 LYS A O 1
ATOM 923 N N . GLU A 1 123 ? -14.830 -8.799 25.376 1.00 89.88 123 GLU A N 1
ATOM 924 C CA . GLU A 1 123 ? -14.742 -9.820 24.328 1.00 89.88 123 GLU A CA 1
ATOM 925 C C . GLU A 1 123 ? -16.126 -10.307 23.886 1.00 89.88 123 GLU A C 1
ATOM 927 O O . GLU A 1 123 ? -16.399 -10.393 22.687 1.00 89.88 123 GLU A O 1
ATOM 932 N N . VAL A 1 124 ? -17.025 -10.550 24.847 1.00 90.44 124 VAL A N 1
ATOM 933 C CA . VAL A 1 124 ? -18.410 -10.960 24.571 1.00 90.44 124 VAL A CA 1
ATOM 934 C C . VAL A 1 124 ? -19.194 -9.846 23.867 1.00 90.44 124 VAL A C 1
ATOM 936 O O . VAL A 1 124 ? -19.920 -10.112 22.906 1.00 90.44 124 VAL A O 1
ATOM 939 N N . TYR A 1 125 ? -19.040 -8.594 24.311 1.00 90.75 125 TYR A N 1
ATOM 940 C CA . TYR A 1 125 ? -19.686 -7.446 23.673 1.00 90.75 125 TYR A CA 1
ATOM 941 C C . TYR A 1 125 ? -19.169 -7.212 22.248 1.00 90.75 125 TYR A C 1
ATOM 943 O O . TYR A 1 125 ? -19.973 -7.089 21.325 1.00 90.75 125 TYR A O 1
ATOM 951 N N . ASP A 1 126 ? -17.851 -7.190 22.053 1.00 90.12 126 ASP A N 1
ATOM 952 C CA . ASP A 1 126 ? -17.223 -6.931 20.760 1.00 90.12 126 ASP A CA 1
ATOM 953 C C . ASP A 1 126 ? -17.615 -8.003 19.733 1.00 90.12 126 ASP A C 1
ATOM 955 O O . ASP A 1 126 ? -18.011 -7.667 18.617 1.00 90.12 126 ASP A O 1
ATOM 959 N N . ALA A 1 127 ? -17.594 -9.286 20.117 1.00 89.44 127 ALA A N 1
ATOM 960 C CA . ALA A 1 127 ? -18.015 -10.385 19.246 1.00 89.44 127 ALA A CA 1
ATOM 961 C C . ALA A 1 127 ? -19.472 -10.223 18.771 1.00 89.44 127 ALA A C 1
ATOM 963 O O . ALA A 1 127 ? -19.771 -10.404 17.586 1.00 89.44 127 ALA A O 1
ATOM 964 N N . CYS A 1 128 ? -20.372 -9.836 19.682 1.00 91.62 128 CYS A N 1
ATOM 965 C CA . CYS A 1 128 ? -21.763 -9.528 19.354 1.00 91.62 128 CYS A CA 1
ATOM 966 C C . CYS A 1 128 ? -21.853 -8.320 18.411 1.00 91.62 128 CYS A C 1
ATOM 968 O O . CYS A 1 128 ? -22.471 -8.404 17.346 1.00 91.62 128 CYS A O 1
ATOM 970 N N . PHE A 1 129 ? -21.203 -7.212 18.777 1.00 91.50 129 PHE A N 1
ATOM 971 C CA . PHE A 1 129 ? -21.284 -5.945 18.058 1.00 91.50 129 PHE A CA 1
ATOM 972 C C . PHE A 1 129 ? -20.783 -6.076 16.622 1.00 91.50 129 PHE A C 1
ATOM 974 O O . PHE A 1 129 ? -21.430 -5.579 15.710 1.00 91.50 129 PHE A O 1
ATOM 981 N N . LEU A 1 130 ? -19.678 -6.782 16.385 1.00 89.75 130 LEU A N 1
ATOM 982 C CA . LEU A 1 130 ? -19.115 -6.964 15.043 1.00 89.75 130 LEU A CA 1
ATOM 983 C C . LEU A 1 130 ? -20.029 -7.801 14.140 1.00 89.75 130 LEU A C 1
ATOM 985 O O . LEU A 1 130 ? -20.226 -7.474 12.963 1.00 89.75 130 LEU A O 1
ATOM 989 N N . SER A 1 131 ? -20.621 -8.861 14.698 1.00 89.62 131 SER A N 1
ATOM 990 C CA . SER A 1 131 ? -21.601 -9.693 13.995 1.00 89.62 131 SER A CA 1
ATOM 991 C C . SER A 1 131 ? -22.845 -8.881 13.626 1.00 89.62 131 SER A C 1
ATOM 993 O O . SER A 1 131 ? -23.305 -8.896 12.480 1.00 89.62 131 SER A O 1
ATOM 995 N N . TRP A 1 132 ? -23.347 -8.098 14.577 1.00 92.00 132 TRP A N 1
ATOM 996 C CA . TRP A 1 132 ? -24.487 -7.216 14.376 1.00 92.00 132 TRP A CA 1
ATOM 997 C C . TRP A 1 132 ? -24.186 -6.079 13.383 1.00 92.00 132 TRP A C 1
ATOM 999 O O . TRP A 1 132 ? -24.974 -5.829 12.465 1.00 92.00 132 TRP A O 1
ATOM 1009 N N . PHE A 1 133 ? -23.028 -5.430 13.504 1.00 88.56 133 PHE A N 1
ATOM 1010 C CA . PHE A 1 133 ? -22.629 -4.277 12.701 1.00 88.56 133 PHE A CA 1
ATOM 1011 C C . PHE A 1 133 ? -22.516 -4.650 11.219 1.00 88.56 133 PHE A C 1
ATOM 1013 O O . PHE A 1 133 ? -23.157 -4.040 10.360 1.00 88.56 133 PHE A O 1
ATOM 1020 N N . SER A 1 134 ? -21.776 -5.720 10.923 1.00 87.94 134 SER A N 1
ATOM 1021 C CA . SER A 1 134 ? -21.602 -6.228 9.557 1.00 87.94 134 SER A CA 1
ATOM 1022 C C . SER A 1 134 ? -22.877 -6.872 8.992 1.00 87.94 134 SER A C 1
ATOM 1024 O O . SER A 1 134 ? -23.208 -6.716 7.812 1.00 87.94 134 SER A O 1
ATOM 1026 N N . GLY A 1 135 ? -23.623 -7.598 9.828 1.00 87.31 135 GLY A N 1
ATOM 1027 C CA . GLY A 1 135 ? -24.776 -8.384 9.404 1.00 87.31 135 GLY A CA 1
ATOM 1028 C C . GLY A 1 135 ? -26.061 -7.579 9.221 1.00 87.31 135 GLY A C 1
ATOM 1029 O O . GLY A 1 135 ? -26.847 -7.914 8.327 1.00 87.31 135 GLY A O 1
ATOM 1030 N N . LYS A 1 136 ? -26.280 -6.555 10.056 1.00 87.56 136 LYS A N 1
ATOM 1031 C CA . LYS A 1 136 ? -27.562 -5.844 10.208 1.00 87.56 136 LYS A CA 1
ATOM 1032 C C . LYS A 1 136 ? -27.414 -4.332 10.034 1.00 87.56 136 LYS A C 1
ATOM 1034 O O . LYS A 1 136 ? -28.094 -3.777 9.168 1.00 87.56 136 LYS A O 1
ATOM 1039 N N . PHE A 1 137 ? -26.506 -3.690 10.771 1.00 90.31 137 PHE A N 1
ATOM 1040 C CA . PHE A 1 137 ? -26.381 -2.226 10.777 1.00 90.31 137 PHE A CA 1
ATOM 1041 C C . PHE A 1 137 ? -26.017 -1.656 9.403 1.00 90.31 137 PHE A C 1
ATOM 1043 O O . PHE A 1 137 ? -26.742 -0.811 8.877 1.00 90.31 137 PHE A O 1
ATOM 1050 N N . LEU A 1 138 ? -24.971 -2.190 8.758 1.00 88.75 138 LEU A N 1
ATOM 1051 C CA . LEU A 1 138 ? -24.566 -1.767 7.408 1.00 88.75 138 LEU A CA 1
ATOM 1052 C C . LEU A 1 138 ? -25.642 -2.021 6.339 1.00 88.75 138 LEU A C 1
ATOM 1054 O O . LEU A 1 138 ? -25.621 -1.406 5.277 1.00 88.75 138 LEU A O 1
ATOM 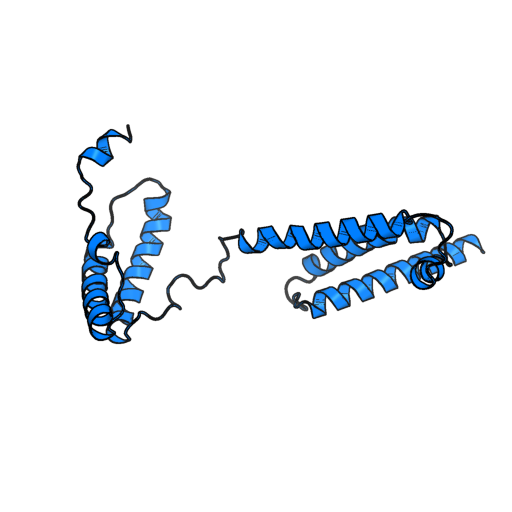1058 N N . LYS A 1 139 ? -26.608 -2.901 6.619 1.00 90.25 139 LYS A N 1
ATOM 1059 C CA . LYS A 1 139 ? -27.741 -3.212 5.734 1.00 90.25 139 LYS A CA 1
ATOM 1060 C C . LYS A 1 139 ? -28.997 -2.402 6.072 1.00 90.25 139 LYS A C 1
ATOM 1062 O O . LYS A 1 139 ? -30.076 -2.718 5.578 1.00 90.25 139 LYS A O 1
ATOM 1067 N N . GLY A 1 140 ? -28.868 -1.383 6.925 1.00 88.44 140 GLY A N 1
ATOM 1068 C CA . GLY A 1 140 ? -29.937 -0.447 7.271 1.00 88.44 140 GLY A CA 1
ATOM 1069 C C . GLY A 1 140 ? -30.846 -0.881 8.424 1.00 88.44 140 GLY A C 1
ATOM 1070 O O . GLY A 1 140 ? -31.843 -0.210 8.677 1.00 88.44 140 GLY A O 1
ATOM 1071 N N . LYS A 1 141 ? -30.536 -1.969 9.145 1.00 85.88 141 LYS A N 1
ATOM 1072 C CA . LYS A 1 141 ? -31.279 -2.373 10.352 1.00 85.88 141 LYS A CA 1
ATOM 1073 C 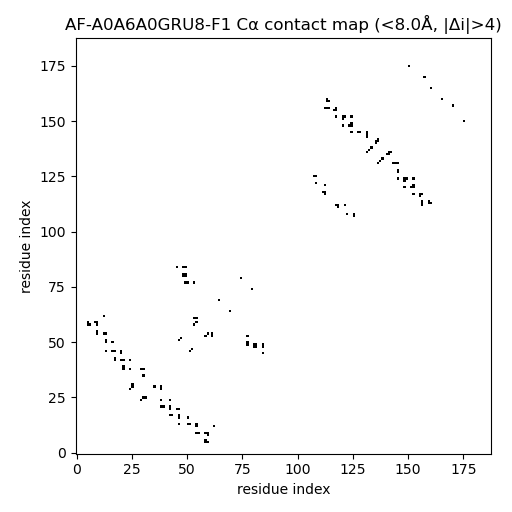C . LYS A 1 141 ? -30.575 -1.838 11.599 1.00 85.88 141 LYS A C 1
ATOM 1075 O O . LYS A 1 141 ? -29.513 -2.332 11.956 1.00 85.88 141 LYS A O 1
ATOM 1080 N N . SER A 1 142 ? -31.171 -0.843 12.254 1.00 82.06 142 SER A N 1
ATOM 1081 C CA . SER A 1 142 ? -30.566 -0.104 13.376 1.00 82.06 142 SER A CA 1
ATOM 1082 C C . SER A 1 142 ? -30.918 -0.631 14.773 1.00 82.06 142 SER A C 1
ATOM 1084 O O . SER A 1 142 ? -30.609 0.027 15.761 1.00 82.06 142 SER A O 1
ATOM 1086 N N . GLU A 1 143 ? -31.618 -1.758 14.882 1.00 86.81 143 GLU A N 1
ATOM 1087 C CA . GLU A 1 143 ? -32.026 -2.325 16.171 1.00 86.81 143 GLU A CA 1
ATOM 1088 C C . GLU A 1 143 ? -30.855 -3.069 16.817 1.00 86.81 143 GLU A C 1
ATOM 1090 O O . GLU A 1 143 ? -30.414 -4.082 16.279 1.00 86.81 143 GLU A O 1
ATOM 1095 N N . ASP A 1 144 ? -30.332 -2.541 17.927 1.00 81.81 144 ASP A N 1
ATOM 1096 C CA . ASP A 1 144 ? -29.143 -3.059 18.613 1.00 81.81 144 ASP A CA 1
ATOM 1097 C C . ASP A 1 144 ? -29.491 -4.179 19.605 1.00 81.81 144 ASP A C 1
ATOM 1099 O O . ASP A 1 144 ? -30.121 -3.964 20.641 1.00 81.81 144 ASP A O 1
ATOM 1103 N N . GLU A 1 145 ? -29.037 -5.389 19.289 1.00 87.69 145 GLU A N 1
ATOM 1104 C CA . GLU A 1 145 ? -29.211 -6.590 20.113 1.00 87.69 145 GLU A CA 1
ATOM 1105 C C . GLU A 1 145 ? -28.131 -6.716 21.202 1.00 87.69 145 GLU A C 1
ATOM 1107 O O . GLU A 1 145 ? -28.310 -7.441 22.182 1.00 87.69 145 GLU A O 1
ATOM 1112 N N . CYS A 1 146 ? -27.015 -6.000 21.055 1.00 90.94 146 CYS A N 1
ATOM 1113 C CA . CYS A 1 146 ? -25.847 -6.060 21.931 1.00 90.94 146 CYS A CA 1
ATOM 1114 C C . CYS A 1 146 ? -25.882 -4.990 23.039 1.00 90.94 146 CYS A C 1
ATOM 1116 O O . CYS A 1 146 ? -25.079 -5.038 23.975 1.00 90.94 146 CYS A O 1
ATOM 1118 N N . ALA A 1 147 ? -26.851 -4.070 22.998 1.00 88.25 147 ALA A N 1
ATOM 1119 C CA . ALA A 1 147 ? -27.093 -3.043 24.011 1.00 88.25 147 ALA A CA 1
ATOM 1120 C C . ALA A 1 147 ? -27.060 -3.539 25.481 1.00 88.25 147 ALA A C 1
ATOM 1122 O O . ALA A 1 147 ? -26.391 -2.903 26.303 1.00 88.25 147 ALA A O 1
ATOM 1123 N N . PRO A 1 148 ? -27.706 -4.662 25.877 1.00 90.25 148 PRO A N 1
ATOM 1124 C CA . PRO A 1 148 ? -27.652 -5.127 27.268 1.00 90.25 148 PRO A CA 1
ATOM 1125 C C . PRO A 1 148 ? -26.252 -5.585 27.708 1.00 90.25 148 PRO A C 1
ATOM 1127 O O . PRO A 1 148 ? -25.912 -5.453 28.887 1.00 90.25 148 PRO A O 1
ATOM 1130 N N . LEU A 1 149 ? -25.430 -6.091 26.781 1.00 90.50 149 LEU A N 1
ATOM 1131 C CA . LEU A 1 149 ? -24.031 -6.451 27.039 1.00 90.50 149 LEU A CA 1
ATOM 1132 C C . LEU A 1 149 ? -23.174 -5.189 27.182 1.00 90.50 149 LEU A C 1
ATOM 1134 O O . LEU A 1 149 ? -22.366 -5.083 28.108 1.00 90.50 149 LEU A O 1
ATOM 1138 N N . PHE A 1 150 ? -23.423 -4.190 26.331 1.00 90.62 150 PHE A N 1
ATOM 1139 C CA . PHE A 1 150 ? -22.721 -2.912 26.383 1.00 90.62 150 PHE A CA 1
ATOM 1140 C C . PHE A 1 150 ? -22.900 -2.204 27.725 1.00 90.62 150 PHE A C 1
ATOM 1142 O O . PHE A 1 150 ? -21.931 -1.707 28.290 1.00 90.62 150 PHE A O 1
ATOM 1149 N N . VAL A 1 151 ? -24.115 -2.200 28.286 1.00 89.38 151 VAL A N 1
ATOM 1150 C CA . VAL A 1 151 ? -24.394 -1.565 29.587 1.00 89.38 151 VAL A CA 1
ATOM 1151 C C . VAL A 1 151 ? -23.551 -2.176 30.711 1.00 89.38 151 VAL A C 1
ATOM 1153 O O . VAL A 1 151 ? -23.110 -1.457 31.612 1.00 89.38 151 VAL A O 1
ATOM 1156 N N . GLN A 1 152 ? -23.312 -3.488 30.682 1.00 91.06 152 GLN A N 1
ATOM 1157 C CA . GLN A 1 152 ? -22.503 -4.174 31.694 1.00 91.06 152 GLN A CA 1
ATOM 1158 C C . GLN A 1 152 ? -21.022 -3.821 31.550 1.00 91.06 152 GLN A C 1
ATOM 1160 O O . GLN A 1 152 ? -20.390 -3.392 32.519 1.00 91.06 152 GLN A O 1
ATOM 1165 N N . TYR A 1 153 ? -20.499 -3.897 30.326 1.00 90.31 153 TYR A N 1
ATOM 1166 C CA . TYR A 1 153 ? -19.133 -3.488 30.009 1.00 90.31 153 TYR A CA 1
ATOM 1167 C C . TYR A 1 153 ? -18.882 -2.011 30.357 1.00 90.31 153 TYR A C 1
ATOM 1169 O O . TYR A 1 153 ? -17.921 -1.673 31.048 1.00 90.31 153 TYR A O 1
ATOM 1177 N N . GLN A 1 154 ? -19.794 -1.122 29.967 1.00 89.44 154 GLN A N 1
ATOM 1178 C CA . GLN A 1 154 ? -19.687 0.312 30.207 1.00 89.44 154 GLN A CA 1
ATOM 1179 C C . GLN A 1 154 ? -19.640 0.648 31.701 1.00 89.44 154 GLN A C 1
ATOM 1181 O O . GLN A 1 154 ? -18.875 1.524 32.110 1.00 89.44 154 GLN A O 1
ATOM 1186 N N . LYS A 1 155 ? -20.444 -0.030 32.529 1.00 91.44 155 LYS A N 1
ATOM 1187 C CA . LYS A 1 155 ? -20.396 0.130 33.990 1.00 91.44 155 LYS A CA 1
ATOM 1188 C C . LYS A 1 155 ? -19.023 -0.254 34.544 1.00 91.44 155 LYS A C 1
ATOM 1190 O O . LYS A 1 155 ? -18.480 0.498 35.350 1.00 91.44 155 LYS A O 1
ATOM 1195 N N . CYS A 1 156 ? -18.463 -1.371 34.079 1.00 90.81 156 CYS A N 1
ATOM 1196 C CA . CYS A 1 156 ? -17.136 -1.840 34.475 1.00 90.81 156 CYS A CA 1
ATOM 1197 C C . CYS A 1 156 ? -16.044 -0.822 34.101 1.00 90.81 156 CYS A C 1
ATOM 1199 O O . CYS A 1 156 ? -15.291 -0.367 34.961 1.00 90.81 156 CYS A O 1
ATOM 1201 N N . VAL A 1 157 ? -16.028 -0.354 32.850 1.00 90.25 157 VAL A N 1
ATOM 1202 C CA . VAL A 1 157 ? -15.028 0.618 32.377 1.00 90.25 157 VAL A CA 1
ATOM 1203 C C . VAL A 1 157 ? -15.160 1.963 33.086 1.00 90.25 157 VAL A C 1
ATOM 1205 O O . VAL A 1 157 ? -14.157 2.539 33.492 1.00 90.25 157 VAL A O 1
ATOM 1208 N N . LYS A 1 158 ? -16.384 2.464 33.305 1.00 88.94 158 LYS A N 1
ATOM 1209 C CA . LYS A 1 158 ? -16.605 3.719 34.048 1.00 88.94 158 LYS A CA 1
ATOM 1210 C C . LYS A 1 158 ? -16.096 3.646 35.487 1.00 88.94 158 LYS A C 1
ATOM 1212 O O . LYS A 1 158 ? -15.689 4.673 36.024 1.00 88.94 158 LYS A O 1
ATOM 1217 N N . LYS A 1 159 ? -16.143 2.469 36.116 1.00 89.94 159 LYS A N 1
ATOM 1218 C CA . LYS A 1 159 ? -15.553 2.241 37.439 1.00 89.94 159 LYS A CA 1
ATOM 1219 C C . LYS A 1 159 ? -14.022 2.288 37.353 1.00 89.94 159 LYS A C 1
ATOM 1221 O O . LYS A 1 159 ? -13.416 3.096 38.045 1.00 89.94 159 LYS A O 1
ATOM 1226 N N . ALA A 1 160 ? -13.429 1.528 36.434 1.00 89.31 160 ALA A N 1
ATOM 1227 C CA . ALA A 1 160 ? -11.976 1.461 36.261 1.00 89.31 160 ALA A CA 1
ATOM 1228 C C . ALA A 1 160 ? -11.337 2.812 35.882 1.00 89.31 160 ALA A C 1
ATOM 1230 O O . ALA A 1 160 ? -10.299 3.185 36.416 1.00 89.31 160 ALA A O 1
ATOM 1231 N N . VAL A 1 161 ? -11.981 3.592 35.006 1.00 88.25 161 VAL A N 1
ATOM 1232 C CA . VAL A 1 161 ? -11.511 4.931 34.597 1.00 88.25 161 VAL A CA 1
ATOM 1233 C C . VAL A 1 161 ? -11.440 5.895 35.785 1.00 88.25 161 VAL A C 1
ATOM 1235 O O . VAL A 1 161 ? -10.513 6.698 35.861 1.00 88.25 161 VAL A O 1
ATOM 1238 N N . LYS A 1 162 ? -12.395 5.805 36.723 1.00 87.50 162 LYS A N 1
ATOM 1239 C CA . LYS A 1 162 ? -12.399 6.621 37.947 1.00 87.50 162 LYS A CA 1
ATOM 1240 C C . LYS A 1 162 ? -11.299 6.206 38.921 1.00 87.50 162 LYS A C 1
ATOM 1242 O O . LYS A 1 162 ? -10.729 7.067 39.574 1.00 87.50 162 LYS A O 1
ATOM 1247 N N . GLU A 1 163 ? -11.018 4.910 39.024 1.00 87.88 163 GLU A N 1
ATOM 1248 C CA . GLU A 1 163 ? -9.960 4.384 39.898 1.00 87.88 163 GLU A CA 1
ATOM 1249 C C . GLU A 1 163 ? -8.553 4.729 39.384 1.00 87.88 163 GLU A C 1
ATOM 1251 O O . GLU A 1 163 ? -7.643 4.919 40.184 1.00 87.88 163 GLU A O 1
ATOM 1256 N N . LEU A 1 164 ? -8.384 4.866 38.065 1.00 86.12 164 LEU A N 1
ATOM 1257 C CA . LEU A 1 164 ? -7.112 5.213 37.419 1.00 86.12 164 LEU A CA 1
ATOM 1258 C C . LEU A 1 164 ? -6.868 6.729 37.266 1.00 86.12 164 LEU A C 1
ATOM 1260 O O . LEU A 1 164 ? -5.868 7.113 36.666 1.00 86.12 164 LEU A O 1
ATOM 1264 N N . ASP A 1 165 ? -7.768 7.580 37.776 1.00 81.19 165 ASP A N 1
ATOM 1265 C CA . ASP A 1 165 ? -7.724 9.052 37.663 1.00 81.19 165 ASP A CA 1
ATOM 1266 C C . ASP A 1 165 ? -7.518 9.569 36.222 1.00 81.19 165 ASP A C 1
ATOM 1268 O O . ASP A 1 165 ? -6.836 10.560 35.954 1.00 81.19 165 ASP A O 1
ATOM 1272 N N . ILE A 1 166 ? -8.116 8.880 35.244 1.00 79.94 166 ILE A N 1
ATOM 1273 C CA . ILE A 1 166 ? -8.034 9.287 33.839 1.00 79.94 166 ILE A CA 1
ATOM 1274 C C . ILE A 1 166 ? -9.135 10.313 33.581 1.00 79.94 166 ILE A C 1
ATOM 1276 O O . ILE A 1 166 ? -10.320 9.984 33.488 1.00 79.94 166 ILE A O 1
ATOM 1280 N N . ASN A 1 167 ? -8.742 11.577 33.447 1.00 70.12 167 ASN A N 1
ATOM 1281 C CA . ASN A 1 167 ? -9.668 12.663 33.152 1.00 70.12 167 ASN A CA 1
ATOM 1282 C C . ASN A 1 167 ? -10.113 12.602 31.680 1.00 70.12 167 ASN A C 1
ATOM 1284 O O . ASN A 1 167 ? -9.415 13.068 30.780 1.00 70.12 167 ASN A O 1
ATOM 1288 N N . ILE A 1 168 ? -11.273 11.987 31.432 1.00 69.44 168 ILE A N 1
ATOM 1289 C CA . ILE A 1 168 ? -11.917 11.949 30.115 1.00 69.44 168 ILE A CA 1
ATOM 1290 C C . ILE A 1 168 ? -13.058 12.977 30.118 1.00 69.44 168 ILE A C 1
ATOM 1292 O O . ILE A 1 168 ? -14.152 12.647 30.585 1.00 69.44 168 ILE A O 1
ATOM 1296 N N . PRO A 1 169 ? -12.872 14.191 29.563 1.00 63.00 169 PRO A N 1
ATOM 1297 C CA . PRO A 1 169 ? -13.883 15.260 29.545 1.00 63.00 169 PRO A CA 1
ATOM 1298 C C . PRO A 1 169 ? -15.131 14.963 28.678 1.00 63.00 169 PRO A C 1
ATOM 1300 O O . PRO A 1 169 ? -15.834 15.877 28.259 1.00 63.00 169 PRO A O 1
ATOM 1303 N N . SER A 1 170 ? -15.396 13.700 28.324 1.00 56.16 170 SER A N 1
ATOM 1304 C CA . SER A 1 170 ? -16.536 13.280 27.487 1.00 56.16 170 SER A CA 1
ATOM 1305 C C . SER A 1 170 ? -17.116 11.898 27.843 1.00 56.16 170 SER A C 1
ATOM 1307 O O . SER A 1 170 ? -17.921 11.356 27.085 1.00 56.16 170 SER A O 1
ATOM 1309 N N . ALA A 1 171 ? -16.733 11.292 28.975 1.00 55.38 171 ALA A N 1
ATOM 1310 C CA . ALA A 1 171 ? -17.247 9.975 29.393 1.00 55.38 171 ALA A CA 1
ATOM 1311 C C . ALA A 1 171 ? -18.744 9.986 29.788 1.00 55.38 171 ALA A C 1
ATOM 1313 O O . ALA A 1 171 ? -19.422 8.953 29.803 1.00 55.38 171 ALA A O 1
ATOM 1314 N N . ASP A 1 172 ? -19.255 11.168 30.101 1.00 54.53 172 ASP A N 1
ATOM 1315 C CA . ASP A 1 172 ? -20.638 11.536 30.385 1.00 54.53 172 ASP A CA 1
ATOM 1316 C C . ASP A 1 172 ? -21.533 11.503 29.136 1.00 54.53 172 ASP A C 1
ATOM 1318 O O . ASP A 1 172 ? -22.687 11.082 29.228 1.00 54.53 172 ASP A O 1
ATOM 1322 N N . LYS A 1 173 ? -20.984 11.803 27.950 1.00 58.81 173 LYS A N 1
ATOM 1323 C CA . LYS A 1 173 ? -21.709 11.704 26.668 1.00 58.81 173 LYS A CA 1
ATOM 1324 C C . LYS A 1 173 ? -21.862 10.273 26.147 1.00 58.81 173 LYS A C 1
ATOM 1326 O O . LYS A 1 173 ? -22.625 10.041 25.221 1.00 58.81 173 LYS A O 1
ATOM 1331 N N . LEU A 1 174 ? -21.167 9.307 26.751 1.00 52.53 174 LEU A N 1
ATOM 1332 C CA . LEU A 1 174 ? -21.237 7.895 26.363 1.00 52.53 174 LEU A CA 1
ATOM 1333 C C . LEU A 1 174 ? -22.451 7.149 26.947 1.00 52.53 174 LEU A C 1
ATOM 1335 O O . LEU A 1 174 ? -22.553 5.940 26.760 1.00 52.53 174 LEU A O 1
ATOM 1339 N N . GLY A 1 175 ? -23.323 7.803 27.726 1.00 53.50 175 GLY A N 1
ATOM 1340 C CA . GLY A 1 175 ? -24.547 7.179 28.250 1.00 53.50 175 GLY A CA 1
ATOM 1341 C C . GLY A 1 175 ? -25.430 6.602 27.134 1.00 53.50 175 GLY A C 1
ATOM 1342 O O . GLY A 1 175 ? -25.280 7.022 25.989 1.00 53.50 175 GLY A O 1
ATOM 1343 N N . PRO A 1 176 ? -26.318 5.632 27.437 1.00 48.19 176 PRO A N 1
ATOM 1344 C CA . PRO A 1 176 ? -27.190 5.037 26.430 1.00 48.19 176 PRO A CA 1
ATOM 1345 C C . PRO A 1 176 ? -27.899 6.173 25.705 1.00 48.19 176 PRO A C 1
ATOM 1347 O O . PRO A 1 176 ? -28.616 6.953 26.337 1.00 48.19 176 PRO A O 1
ATOM 1350 N N . HIS A 1 177 ? -27.636 6.315 24.407 1.00 50.00 177 HIS A N 1
ATOM 1351 C CA . HIS A 1 177 ? -28.362 7.275 23.604 1.00 50.00 177 HIS A CA 1
ATOM 1352 C C . HIS A 1 177 ? -29.796 6.752 23.586 1.00 50.00 177 HIS A C 1
ATOM 1354 O O . HIS A 1 177 ? -30.129 5.818 22.857 1.00 50.00 177 HIS A O 1
ATOM 1360 N N . ASN A 1 178 ? -30.650 7.320 24.438 1.00 45.53 178 ASN A N 1
ATOM 1361 C CA . ASN A 1 178 ? -32.051 7.406 24.089 1.00 45.53 178 ASN A CA 1
ATOM 1362 C C . ASN A 1 178 ? -32.028 8.087 22.722 1.00 45.53 178 ASN A C 1
ATOM 1364 O O . ASN A 1 178 ? -31.555 9.217 22.594 1.00 45.53 178 ASN A O 1
ATOM 1368 N N . ILE A 1 179 ? -32.370 7.339 21.679 1.00 48.34 179 ILE A N 1
ATOM 1369 C CA . ILE A 1 179 ? -32.583 7.923 20.364 1.00 48.34 179 ILE A CA 1
ATOM 1370 C C . ILE A 1 179 ? -33.761 8.860 20.581 1.00 48.34 179 ILE A C 1
ATOM 1372 O O . ILE A 1 179 ? -34.896 8.405 20.749 1.00 48.34 179 ILE A O 1
ATOM 1376 N N . ASP A 1 180 ? -33.472 10.154 20.683 1.00 38.12 180 ASP A N 1
ATOM 1377 C CA . ASP A 1 180 ? -34.507 11.159 20.794 1.00 38.12 180 ASP A CA 1
ATOM 1378 C C . ASP A 1 180 ? -35.443 10.976 19.591 1.00 38.12 180 ASP A C 1
ATOM 1380 O O . ASP A 1 180 ? -34.971 10.851 18.455 1.00 38.12 180 ASP A O 1
ATOM 1384 N N . PRO A 1 181 ? -36.773 10.952 19.783 1.00 42.84 181 PRO A N 1
ATOM 1385 C CA . PRO A 1 181 ? -37.729 10.747 18.693 1.00 42.84 181 PRO A CA 1
ATOM 1386 C C . PRO A 1 181 ? -37.635 11.806 17.576 1.00 42.84 181 PRO A C 1
ATOM 1388 O O . PRO A 1 181 ? -38.270 11.647 16.534 1.00 42.84 181 PRO A O 1
ATOM 1391 N N . ALA A 1 182 ? -36.828 12.856 17.763 1.00 44.56 182 ALA A N 1
ATOM 1392 C CA . ALA A 1 182 ? -36.471 13.841 16.751 1.00 44.56 182 ALA A CA 1
ATOM 1393 C C . ALA A 1 182 ? -35.554 13.288 15.636 1.00 44.56 182 ALA A C 1
ATOM 1395 O O . ALA A 1 182 ? -35.738 13.677 14.486 1.00 44.56 182 ALA A O 1
ATOM 1396 N N . ASP A 1 183 ? -34.654 12.335 15.920 1.00 46.12 183 ASP A N 1
ATOM 1397 C CA . ASP A 1 183 ? -33.719 11.777 14.917 1.00 46.12 183 ASP A CA 1
ATOM 1398 C C . ASP A 1 183 ? -34.431 10.882 13.878 1.00 46.12 183 ASP A C 1
ATOM 1400 O O . ASP A 1 183 ? -33.994 10.725 12.740 1.00 46.12 183 ASP A O 1
ATOM 1404 N N . LYS A 1 184 ? -35.620 10.354 14.212 1.00 49.81 184 LYS A N 1
ATOM 1405 C CA . LYS A 1 184 ? -36.465 9.618 13.252 1.00 49.81 184 LYS A CA 1
ATOM 1406 C C . LYS A 1 184 ? -37.110 10.510 12.189 1.00 49.81 184 LYS A C 1
ATOM 1408 O O . LYS A 1 184 ? -37.584 9.983 11.185 1.00 49.81 184 LYS A O 1
ATOM 1413 N N . LYS A 1 185 ? -37.181 11.830 12.395 1.00 43.50 185 LYS A N 1
ATOM 1414 C CA . LYS A 1 185 ? -37.898 12.732 11.481 1.00 43.50 185 LYS A CA 1
ATOM 1415 C C . LYS A 1 185 ? -37.053 13.168 10.281 1.00 43.50 185 LYS A C 1
ATOM 1417 O O . LYS A 1 185 ? -37.628 13.500 9.253 1.00 43.50 185 LYS A O 1
ATOM 1422 N N . GLU A 1 186 ? -35.726 13.126 10.386 1.00 40.62 186 GLU A N 1
ATOM 1423 C CA . GLU A 1 186 ? -34.812 13.534 9.304 1.00 40.62 186 GLU A CA 1
ATOM 1424 C C . GLU A 1 186 ? -34.423 12.389 8.356 1.00 40.62 186 GLU A C 1
ATOM 1426 O O . GLU A 1 186 ? -33.716 12.606 7.376 1.00 40.62 186 GLU A O 1
ATOM 1431 N N . ARG A 1 187 ? -34.902 11.165 8.618 1.00 52.09 187 ARG A N 1
ATOM 1432 C CA . ARG A 1 187 ? -34.606 9.966 7.819 1.00 52.09 187 ARG A CA 1
ATOM 1433 C C . ARG A 1 187 ? -35.844 9.398 7.111 1.00 52.09 187 ARG A C 1
ATOM 1435 O O . ARG A 1 187 ? -36.007 8.182 7.063 1.00 52.09 187 ARG A O 1
ATOM 1442 N N . ASN A 1 188 ? -36.704 10.276 6.594 1.00 36.59 188 ASN A N 1
ATOM 1443 C CA . ASN A 1 188 ? -37.751 9.960 5.614 1.00 36.59 188 ASN A CA 1
ATOM 1444 C C . ASN A 1 188 ? -37.682 10.953 4.457 1.00 36.59 188 ASN A C 1
ATOM 1446 O O . ASN A 1 188 ? -37.661 12.168 4.750 1.00 36.59 188 ASN A O 1
#

Solvent-accessible surface area (backbone atoms only — not comparable to full-atom values): 11219 Å² total; per-residue (Å²): 112,70,67,61,51,46,51,52,47,32,50,54,47,54,52,52,50,30,53,52,50,37,52,52,48,44,73,75,66,47,59,84,81,72,54,47,68,60,53,47,50,50,26,50,49,52,35,45,66,53,41,42,67,50,37,72,71,57,38,73,55,33,63,54,54,68,72,62,60,77,80,74,79,75,86,50,74,59,56,58,44,37,50,52,51,52,51,50,56,55,58,62,50,61,57,57,80,66,58,80,85,51,94,81,57,73,71,67,79,75,59,76,49,98,41,81,88,36,33,68,46,42,50,59,31,50,58,45,43,54,53,44,40,70,71,32,41,77,74,73,44,81,79,72,86,44,54,77,44,44,56,53,32,49,53,46,49,59,51,49,39,62,75,66,70,59,87,60,100,56,67,79,75,68,52,85,75,73,76,55,80,68,68,66,64,78,75,114

Secondary structure (DSSP, 8-state):
-HHHHHHHHHHHHHHHHHHHHHHHHHHTT--SSS-HHHHHHHHHHHHIIIIIHHHHHHGGGHHHHHHH----SS--HHHHHHHHHHHHHHHTTTTTTT----TTS--STTS--SSGGGHHHHHHHHHHHHHHHHHTGGGT----SSHHHHHHHHHHHHHHHHHTT---TTTTTTS-----TTTTSS--

pLDDT: mean 75.41, std 15.36, range [36.59, 92.0]

InterPro domains:
  IPR007918 Mitochondrial distribution/morphology family 35/apoptosis [PF05254] (112-167)
  IPR007918 Mitochondrial distribution/morphology family 35/apoptosis [PTHR46403] (108-167)
  IPR009580 GPI biosynthesis protein Pig-F [PF06699] (9-105)

Organism: Hyalella azteca (NCBI:txid294128)

Radius of gyration: 29.01 Å; Cα contacts (8 Å, |Δi|>4): 92; chains: 1; bounding box: 68×38×75 Å

Foldseek 3Di:
DVVVVQVVLLVVVLVVQLVVQLVVVVVVPPDDPPCPVPSSVVSNVLSCQLPVVQSVPVINCSVVCVVVVPDPDDDDPNNVRNVVSVVVVVVVCVCVVVPPDDPPPPQQLPDAQPDVVLRVLSVVLSVQCVCCCVPAVVVPHPDRPSVVSVVVSLVVNVVSCVVVVPDDVCNVVPPPPPVPVVVVVVPD

Sequence (188 aa):
MLQVRGILWSIAQLLCCLLAIHGVILLFGAPILHGVVETFSLSLLLTVLCCGRAFVSLGPNALNCLLTARRIGGVSEGEVRAVLVLLGAWLGALPIPLDWDRPWQPVSHQMNSISAECQELKEVYDACFLSWFSGKFLKGKSEDECAPLFVQYQKCVKKAVKELDINIP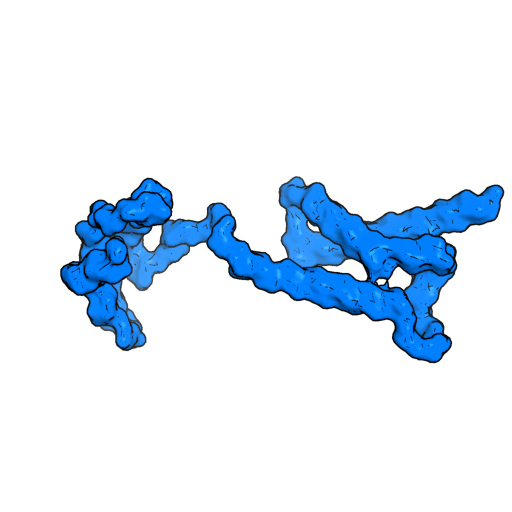SADKLGPHNIDPADKKERN